Protein AF-A0A0F7ZMX2-F1 (afdb_monomer)

Secondary structure (DSSP, 8-state):
-HHHHHHHHHHHH--GGGGS-EEEEEEEEEEEGGG-SSSSEEEEEEETTEEEEEEEE-S-SSSSEEEEEEE-HHHHHHHHHTT--SS-HHHHEEEEEEETTSPBPPGGG-TT-EEEEEEEEEE--SSTTSPPEEEEEEEEEE--EE-------------------------------------------

Nearest PDB structures (foldseek):
  7l2z-assembly1_D  TM=6.416E-01  e=2.134E-02  Escherichia coli K-12
  9fmt-assembly1_D  TM=6.248E-01  e=2.556E-02  Escherichia coli
  6yg8-assembly1_A  TM=6.274E-01  e=4.392E-02  Escherichia coli
  6yg8-assembly1_E  TM=5.523E-01  e=1.782E-02  Escherichia coli
  9fmt-assembly1_E  TM=4.843E-01  e=1.892E-02  Escherichia coli

Organism: NCBI:txid1043627

Mean predicted aligned error: 12.6 Å

Radius of gyration: 30.33 Å; Cα contacts (8 Å, |Δi|>4): 298; chains: 1; bounding box: 105×51×46 Å

Structure (mmCIF, N/CA/C/O backbone):
data_AF-A0A0F7ZMX2-F1
#
_entry.id   AF-A0A0F7ZMX2-F1
#
loop_
_atom_site.group_PDB
_atom_site.id
_atom_site.type_symbol
_atom_site.label_atom_id
_atom_site.label_alt_id
_atom_site.label_comp_id
_atom_site.label_asym_id
_atom_site.label_entity_id
_atom_site.label_seq_id
_atom_site.pdbx_PDB_ins_code
_atom_site.Cartn_x
_atom_site.Cartn_y
_atom_site.Cartn_z
_atom_site.occupancy
_atom_site.B_iso_or_equiv
_atom_site.auth_seq_id
_atom_site.auth_comp_id
_atom_site.auth_asym_id
_atom_site.auth_atom_id
_atom_site.pdbx_PDB_model_num
ATOM 1 N N . MET A 1 1 ? 29.698 -13.415 -0.327 1.00 72.06 1 MET A N 1
ATOM 2 C CA . MET A 1 1 ? 28.318 -13.723 0.129 1.00 72.06 1 MET A CA 1
ATOM 3 C C . MET A 1 1 ? 27.257 -12.837 -0.523 1.00 72.06 1 MET A C 1
ATOM 5 O O . MET A 1 1 ? 26.287 -13.397 -1.014 1.00 72.06 1 MET A O 1
ATOM 9 N N . LYS A 1 2 ? 27.447 -11.508 -0.604 1.00 84.62 2 LYS A N 1
ATOM 10 C CA . LYS A 1 2 ? 26.488 -10.555 -1.202 1.00 84.62 2 LYS A CA 1
ATOM 11 C C . LYS A 1 2 ? 25.982 -10.945 -2.605 1.00 84.62 2 LYS A C 1
ATOM 13 O O . LYS A 1 2 ? 24.788 -11.145 -2.758 1.00 84.62 2 LYS A O 1
ATOM 18 N N . HIS A 1 3 ? 26.867 -11.138 -3.585 1.00 84.62 3 HIS A N 1
ATOM 19 C CA . HIS A 1 3 ? 26.470 -11.468 -4.968 1.00 84.62 3 HIS A CA 1
ATOM 20 C C . HIS A 1 3 ? 25.627 -12.749 -5.070 1.00 84.62 3 HIS A C 1
ATOM 22 O O . HIS A 1 3 ? 24.560 -12.748 -5.669 1.00 84.62 3 HIS A O 1
ATOM 28 N N . ARG A 1 4 ? 26.014 -13.813 -4.349 1.00 86.44 4 ARG A N 1
ATOM 29 C CA . ARG A 1 4 ? 25.226 -15.057 -4.280 1.00 86.44 4 ARG A CA 1
ATOM 30 C C . ARG A 1 4 ? 23.815 -14.825 -3.728 1.00 86.44 4 ARG A C 1
ATOM 32 O O . ARG A 1 4 ? 22.872 -15.428 -4.227 1.00 86.44 4 ARG A O 1
ATOM 39 N N . ALA A 1 5 ? 23.667 -13.979 -2.708 1.00 89.88 5 ALA A N 1
ATOM 40 C CA . ALA A 1 5 ? 22.355 -13.643 -2.160 1.00 89.88 5 ALA A CA 1
ATOM 41 C C . ALA A 1 5 ? 21.511 -12.845 -3.167 1.00 89.88 5 ALA A C 1
ATOM 43 O O . ALA A 1 5 ? 20.336 -13.154 -3.343 1.00 89.88 5 ALA A O 1
ATOM 44 N N . ILE A 1 6 ? 22.118 -11.890 -3.879 1.00 87.44 6 ILE A N 1
ATOM 45 C CA . ILE A 1 6 ? 21.443 -11.104 -4.924 1.00 87.44 6 ILE A CA 1
ATOM 46 C C . ILE A 1 6 ? 20.953 -12.017 -6.052 1.00 87.44 6 ILE A C 1
ATOM 48 O O . ILE A 1 6 ? 19.777 -11.973 -6.404 1.00 87.44 6 ILE A O 1
ATOM 52 N N . GLY A 1 7 ? 21.804 -12.927 -6.533 1.00 85.62 7 GLY A N 1
ATOM 53 C CA . GLY A 1 7 ? 21.418 -13.908 -7.545 1.00 85.62 7 GLY A CA 1
ATOM 54 C C . GLY A 1 7 ? 20.253 -14.805 -7.104 1.00 85.62 7 GLY A C 1
ATOM 55 O O . GLY A 1 7 ? 19.374 -15.108 -7.909 1.00 85.62 7 GLY A O 1
ATOM 56 N N . ILE A 1 8 ? 20.193 -15.195 -5.823 1.00 89.62 8 ILE A N 1
ATOM 57 C CA . ILE A 1 8 ? 19.063 -15.962 -5.269 1.00 89.62 8 ILE A CA 1
ATOM 58 C C . ILE A 1 8 ? 17.786 -15.115 -5.235 1.00 89.62 8 ILE A C 1
ATOM 60 O O . ILE A 1 8 ? 16.743 -15.592 -5.677 1.00 89.62 8 ILE A O 1
ATOM 64 N N . VAL A 1 9 ? 17.853 -13.869 -4.758 1.00 88.62 9 VAL A N 1
ATOM 65 C CA . VAL A 1 9 ? 16.691 -12.966 -4.714 1.00 88.62 9 VAL A CA 1
ATOM 66 C C . VAL A 1 9 ? 16.149 -12.720 -6.119 1.00 88.62 9 VAL A C 1
ATOM 68 O O . VAL A 1 9 ? 14.957 -12.906 -6.355 1.00 88.62 9 VAL A O 1
ATOM 71 N N . ASN A 1 10 ? 17.024 -12.397 -7.071 1.00 85.69 10 ASN A N 1
ATOM 72 C CA . ASN A 1 10 ? 16.647 -12.205 -8.467 1.00 85.69 10 ASN A CA 1
ATOM 73 C C . ASN A 1 10 ? 16.031 -13.483 -9.055 1.00 85.69 10 ASN A C 1
ATOM 75 O O . ASN A 1 10 ? 15.024 -13.417 -9.752 1.00 85.69 10 ASN A O 1
ATOM 79 N N . LYS A 1 11 ? 16.563 -14.668 -8.740 1.00 85.69 11 LYS A N 1
ATOM 80 C CA . LYS A 1 11 ? 15.991 -15.935 -9.214 1.00 85.69 11 LYS A CA 1
ATOM 81 C C . LYS A 1 11 ? 14.594 -16.219 -8.649 1.00 85.69 11 LYS A C 1
ATOM 83 O O . LYS A 1 11 ? 13.764 -16.752 -9.376 1.00 85.69 11 LYS A O 1
ATOM 88 N N . LEU A 1 12 ? 14.357 -15.925 -7.371 1.00 89.62 12 LEU A N 1
ATOM 89 C CA . LEU A 1 12 ? 13.123 -16.308 -6.674 1.00 89.62 12 LEU A CA 1
ATOM 90 C C . LEU A 1 12 ? 12.004 -15.270 -6.792 1.00 89.62 12 LEU A C 1
ATOM 92 O O . LEU A 1 12 ? 10.838 -15.646 -6.829 1.00 89.62 12 LEU A O 1
ATOM 96 N N . TYR A 1 13 ? 12.353 -13.985 -6.850 1.00 85.62 13 TYR A N 1
ATOM 97 C CA . TYR A 1 13 ? 11.396 -12.882 -6.727 1.00 85.62 13 TYR A CA 1
ATOM 98 C C . TYR A 1 13 ? 11.393 -11.937 -7.937 1.00 85.62 13 TYR A C 1
ATOM 100 O O . TYR A 1 13 ? 10.665 -10.942 -7.939 1.00 85.62 13 TYR A O 1
ATOM 108 N N . SER A 1 14 ? 12.179 -12.215 -8.989 1.00 84.75 14 SER A N 1
ATOM 109 C CA . SER A 1 14 ? 12.029 -11.474 -10.245 1.00 84.75 14 SER A CA 1
ATOM 110 C C . SER A 1 14 ? 10.813 -11.946 -11.038 1.00 84.75 14 SER A C 1
ATOM 112 O O . SER A 1 14 ? 10.523 -13.137 -11.134 1.00 84.75 14 SER A O 1
ATOM 114 N N . SER A 1 15 ? 10.115 -10.994 -11.648 1.00 84.06 15 SER A N 1
ATOM 115 C CA . SER A 1 15 ? 9.034 -11.242 -12.598 1.00 84.06 15 SER A CA 1
ATOM 116 C C . SER A 1 15 ? 9.432 -10.708 -13.980 1.00 84.06 15 SER A C 1
ATOM 118 O O . SER A 1 15 ? 10.403 -9.948 -14.096 1.00 84.06 15 SER A O 1
ATOM 120 N N . PRO A 1 16 ? 8.703 -11.052 -15.059 1.00 87.12 16 PRO A N 1
ATOM 121 C CA . PRO A 1 16 ? 8.921 -10.442 -16.371 1.00 87.12 16 PRO A CA 1
ATOM 122 C C . PRO A 1 16 ? 8.901 -8.906 -16.340 1.00 87.12 16 PRO A C 1
ATOM 124 O O . PRO A 1 16 ? 9.638 -8.271 -17.095 1.00 87.12 16 PRO A O 1
ATOM 127 N N . SER A 1 17 ? 8.121 -8.313 -15.433 1.00 83.62 17 SER A N 1
ATOM 128 C CA . SER A 1 17 ? 8.024 -6.864 -15.251 1.00 83.62 17 SER A CA 1
ATOM 129 C C . SER A 1 17 ? 9.333 -6.233 -14.761 1.00 83.62 17 SER A C 1
ATOM 131 O O . SER A 1 17 ? 9.624 -5.102 -15.129 1.00 83.62 17 SER A O 1
ATOM 133 N N . HIS A 1 18 ? 10.174 -6.970 -14.024 1.00 84.88 18 HIS A N 1
ATOM 134 C CA . HIS A 1 18 ? 11.479 -6.487 -13.535 1.00 84.88 18 HIS A CA 1
ATOM 135 C C . HIS A 1 18 ? 12.579 -6.493 -14.612 1.00 84.88 18 HIS A C 1
ATOM 137 O O . HIS A 1 18 ? 13.707 -6.082 -14.351 1.00 84.88 18 HIS A O 1
ATOM 143 N N . LYS A 1 19 ? 12.276 -6.960 -15.832 1.00 87.44 19 LYS A N 1
ATOM 144 C CA . LYS A 1 19 ? 13.228 -7.013 -16.959 1.00 87.44 19 LYS A CA 1
ATOM 145 C C . LYS A 1 19 ? 13.157 -5.793 -17.875 1.00 87.44 19 LYS A C 1
ATOM 147 O O . LYS A 1 19 ? 13.901 -5.719 -18.849 1.00 87.44 19 LYS A O 1
ATOM 152 N N . LYS A 1 20 ? 12.249 -4.853 -17.605 1.00 92.25 20 LYS A N 1
ATOM 153 C CA . LYS A 1 20 ? 12.061 -3.636 -18.401 1.00 92.25 20 LYS A CA 1
ATOM 154 C C . LYS A 1 20 ? 12.038 -2.419 -17.492 1.00 92.25 20 LYS A C 1
ATOM 156 O O . LYS A 1 20 ? 11.566 -2.495 -16.363 1.00 92.25 20 LYS A O 1
ATOM 161 N N . LYS A 1 21 ? 12.537 -1.294 -18.003 1.00 94.94 21 LYS A N 1
ATOM 162 C CA . LYS A 1 21 ? 12.378 -0.005 -17.330 1.00 94.94 21 LYS A CA 1
ATOM 163 C C . LYS A 1 21 ? 10.887 0.303 -17.210 1.00 94.94 21 LYS A C 1
ATOM 165 O O . LYS A 1 21 ? 10.180 0.227 -18.214 1.00 94.94 21 LYS A O 1
ATOM 170 N N . ARG A 1 22 ? 10.422 0.635 -16.007 1.00 94.00 22 ARG A N 1
ATOM 171 C CA . ARG A 1 22 ? 9.000 0.877 -15.736 1.00 94.00 22 ARG A CA 1
ATOM 172 C C . ARG A 1 22 ? 8.784 1.921 -14.651 1.00 94.00 22 ARG A C 1
ATOM 174 O O . ARG A 1 22 ? 9.655 2.139 -13.810 1.00 94.00 22 ARG A O 1
ATOM 181 N N . THR A 1 23 ? 7.595 2.512 -14.657 1.00 94.19 23 THR A N 1
ATOM 182 C CA . THR A 1 23 ? 7.090 3.280 -13.519 1.00 94.19 23 THR A CA 1
ATOM 183 C C . THR A 1 23 ? 6.426 2.322 -12.533 1.00 94.19 23 THR A C 1
ATOM 185 O O . THR A 1 23 ? 5.578 1.515 -12.917 1.00 94.19 23 THR A O 1
ATOM 188 N N . VAL A 1 24 ? 6.827 2.387 -11.270 1.00 94.56 24 VAL A N 1
ATOM 189 C CA . VAL A 1 24 ? 6.233 1.627 -10.167 1.00 94.56 24 VAL A CA 1
ATOM 190 C C . VAL A 1 24 ? 5.424 2.588 -9.315 1.00 94.56 24 VAL A C 1
ATOM 192 O O . VAL A 1 24 ? 5.918 3.663 -8.984 1.00 94.56 24 VAL A O 1
ATOM 195 N N . TYR A 1 25 ? 4.213 2.177 -8.958 1.00 94.50 25 TYR A N 1
ATOM 196 C CA . TYR A 1 25 ? 3.315 2.916 -8.081 1.00 94.50 25 TYR A CA 1
ATOM 197 C C . TYR A 1 25 ? 3.151 2.155 -6.768 1.00 94.50 25 TYR A C 1
ATOM 199 O O . TYR A 1 25 ? 2.976 0.933 -6.772 1.00 94.50 25 TYR A O 1
ATOM 207 N N . LYS A 1 26 ? 3.201 2.868 -5.646 1.00 95.88 26 LYS A N 1
ATOM 208 C CA . LYS A 1 26 ? 3.054 2.304 -4.301 1.00 95.88 26 LYS A CA 1
ATOM 209 C C . LYS A 1 26 ? 2.115 3.165 -3.471 1.00 95.88 26 LYS A C 1
ATOM 211 O O . LYS A 1 26 ? 2.165 4.383 -3.584 1.00 95.88 26 LYS A O 1
ATOM 216 N N . ALA A 1 27 ? 1.319 2.535 -2.615 1.00 96.56 27 ALA A N 1
ATOM 217 C CA . ALA A 1 27 ? 0.592 3.206 -1.545 1.00 96.56 27 ALA A CA 1
ATOM 218 C C . ALA A 1 27 ? 1.257 2.873 -0.211 1.00 96.56 27 ALA A C 1
ATOM 220 O O . ALA A 1 27 ? 1.406 1.697 0.114 1.00 96.56 27 ALA A O 1
ATOM 221 N N . SER A 1 28 ? 1.639 3.888 0.553 1.00 97.62 28 SER A N 1
ATOM 222 C CA . SER A 1 28 ? 2.091 3.751 1.936 1.00 97.62 28 SER A CA 1
ATOM 223 C C . SER A 1 28 ? 0.972 4.208 2.855 1.00 97.62 28 SER A C 1
ATOM 225 O O . SER A 1 28 ? 0.541 5.348 2.762 1.00 97.62 28 SER A O 1
ATOM 227 N N . VAL A 1 29 ? 0.479 3.319 3.711 1.00 98.06 29 VAL A N 1
ATOM 228 C CA . VAL A 1 29 ? -0.580 3.605 4.683 1.00 98.06 29 VAL A CA 1
ATOM 229 C C . VAL A 1 29 ? 0.054 3.745 6.058 1.00 98.06 29 VAL A C 1
ATOM 231 O O . VAL A 1 29 ? 0.823 2.878 6.480 1.00 98.06 29 VAL A O 1
ATOM 234 N N . HIS A 1 30 ? -0.282 4.826 6.752 1.00 98.06 30 HIS A N 1
ATOM 235 C CA . HIS A 1 30 ? 0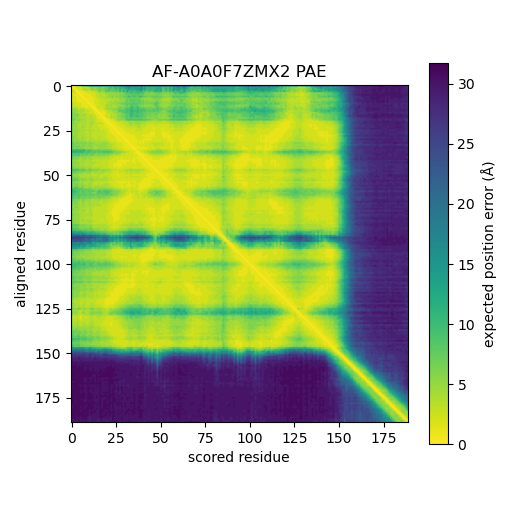.255 5.188 8.058 1.00 98.06 30 HIS A CA 1
ATOM 236 C C . HIS A 1 30 ? -0.889 5.286 9.059 1.00 98.06 30 HIS A C 1
ATOM 238 O O . HIS A 1 30 ? -1.896 5.913 8.757 1.00 98.06 30 HIS A O 1
ATOM 244 N N . PHE A 1 31 ? -0.762 4.678 10.236 1.00 98.12 31 PHE A N 1
ATOM 245 C CA . PHE A 1 31 ? -1.774 4.770 11.296 1.00 98.12 31 PHE A CA 1
ATOM 246 C C . PHE A 1 31 ? -1.180 4.393 12.653 1.00 98.12 31 PHE A C 1
ATOM 248 O O . PHE A 1 31 ? -0.143 3.732 12.740 1.00 98.12 31 PHE A O 1
ATOM 255 N N . ARG A 1 32 ? -1.847 4.802 13.728 1.00 98.00 32 ARG A N 1
ATOM 256 C CA . ARG A 1 32 ? -1.541 4.387 15.097 1.00 98.00 32 ARG A CA 1
ATOM 257 C C . ARG A 1 32 ? -2.235 3.073 15.420 1.00 98.00 32 ARG A C 1
ATOM 259 O O . ARG A 1 32 ? -3.454 2.971 15.312 1.00 98.00 32 ARG A O 1
ATOM 266 N N . VAL A 1 33 ? -1.469 2.065 15.826 1.00 96.88 33 VAL A N 1
ATOM 267 C CA . VAL A 1 33 ? -2.015 0.721 16.101 1.00 96.88 33 VAL A CA 1
ATOM 268 C C . VAL A 1 33 ? -2.958 0.704 17.301 1.00 96.88 33 VAL A C 1
ATOM 270 O O . VAL A 1 33 ? -3.879 -0.106 17.340 1.00 96.88 33 VAL A O 1
ATOM 273 N N . GLU A 1 34 ? -2.758 1.617 18.251 1.00 96.56 34 GLU A N 1
ATOM 274 C CA . GLU A 1 34 ? -3.602 1.789 19.433 1.00 96.56 34 GLU A CA 1
ATOM 275 C C . GLU A 1 34 ? -5.023 2.292 19.119 1.00 96.56 34 GLU A C 1
ATOM 277 O O . GLU A 1 34 ? -5.909 2.149 19.956 1.00 96.56 34 GLU A O 1
ATOM 282 N N . GLU A 1 35 ? -5.269 2.845 17.924 1.00 97.06 35 GLU A N 1
ATOM 283 C C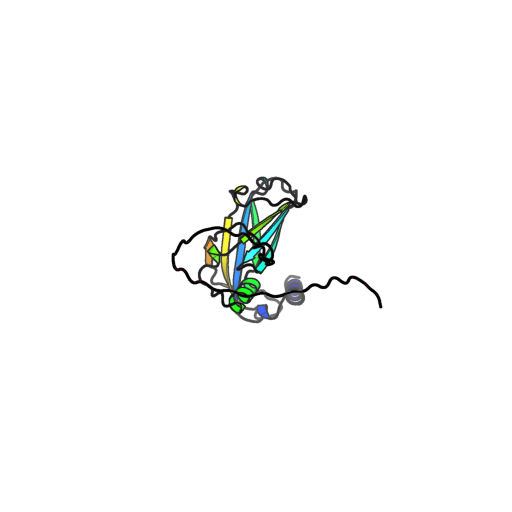A . GLU A 1 35 ? -6.612 3.268 17.497 1.00 97.06 35 GLU A CA 1
ATOM 284 C C . GLU A 1 35 ? -7.473 2.088 17.014 1.00 97.06 35 GLU A C 1
ATOM 286 O O . GLU A 1 35 ? -8.691 2.218 16.914 1.00 97.06 35 GLU A O 1
ATOM 29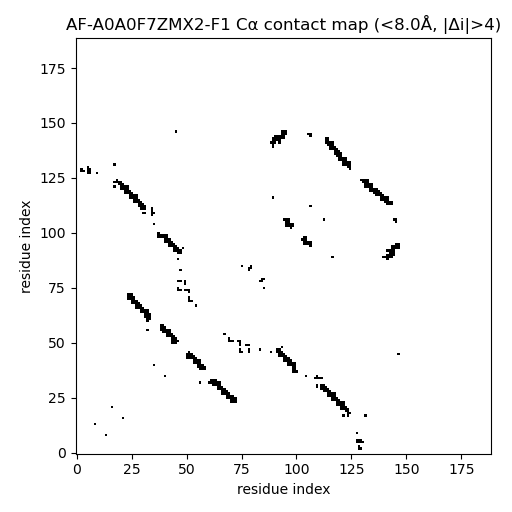1 N N . ILE A 1 36 ? -6.870 0.927 16.731 1.00 96.50 36 ILE A N 1
ATOM 292 C CA . ILE A 1 36 ? -7.585 -0.276 16.293 1.00 96.50 36 ILE A CA 1
ATOM 293 C C . ILE A 1 36 ? -8.129 -1.004 17.540 1.00 96.50 36 ILE A C 1
ATOM 295 O O . ILE A 1 36 ? -7.337 -1.564 18.302 1.00 96.50 36 ILE A O 1
ATOM 299 N N . PRO A 1 37 ? -9.460 -1.031 17.762 1.00 91.50 37 PRO A N 1
ATOM 300 C CA . PRO A 1 37 ? -10.037 -1.382 19.063 1.00 91.50 37 PRO A CA 1
ATOM 301 C C . PRO A 1 37 ? -9.935 -2.871 19.428 1.00 91.50 37 PRO A C 1
ATOM 303 O O . PRO A 1 37 ? -9.796 -3.190 20.603 1.00 91.50 37 PRO A O 1
ATOM 306 N N . ASP A 1 38 ? -9.978 -3.775 18.442 1.00 91.06 38 ASP A N 1
ATOM 307 C CA . ASP A 1 38 ? -10.014 -5.229 18.662 1.00 91.06 38 ASP A CA 1
ATOM 308 C C . ASP A 1 38 ? -8.972 -5.928 17.761 1.00 91.06 38 ASP A C 1
ATOM 310 O O . ASP A 1 38 ? -9.309 -6.497 16.720 1.00 91.06 38 ASP A O 1
ATOM 314 N N . ARG A 1 39 ? -7.686 -5.829 18.121 1.00 93.81 39 ARG A N 1
ATOM 315 C CA . ARG A 1 39 ? -6.594 -6.521 17.411 1.00 93.81 39 ARG A CA 1
ATOM 316 C C . ARG A 1 39 ? -6.578 -8.034 17.735 1.00 93.81 39 ARG A C 1
ATOM 318 O O . ARG A 1 39 ? -7.080 -8.409 18.797 1.00 93.81 39 ARG A O 1
ATOM 325 N N . PRO A 1 40 ? -6.099 -8.894 16.811 1.00 96.38 40 PRO A N 1
ATOM 326 C CA . PRO A 1 40 ? -5.522 -8.554 15.512 1.00 96.38 40 PRO A CA 1
ATOM 327 C C . PRO A 1 40 ? -6.597 -8.158 14.493 1.00 96.38 40 PRO A C 1
ATOM 329 O O . PRO A 1 40 ? -7.774 -8.489 14.634 1.00 96.38 40 PRO A O 1
ATOM 332 N N . ALA A 1 41 ? -6.199 -7.420 13.461 1.00 97.19 41 ALA A N 1
ATOM 333 C CA . ALA A 1 41 ? -7.094 -6.944 12.412 1.00 97.19 41 ALA A CA 1
ATOM 334 C C . ALA A 1 41 ? -6.433 -7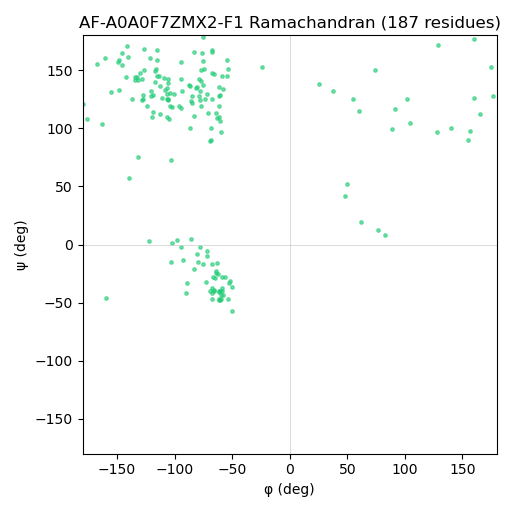.026 11.034 1.00 97.19 41 ALA A C 1
ATOM 336 O O . ALA A 1 41 ? -5.211 -7.098 10.915 1.00 97.19 41 ALA A O 1
ATOM 337 N N . VAL A 1 42 ? -7.251 -6.994 9.989 1.00 97.88 42 VAL A N 1
ATOM 338 C CA . VAL A 1 42 ? -6.821 -6.921 8.595 1.00 97.88 42 VAL A CA 1
ATOM 339 C C . VAL A 1 42 ? -7.362 -5.633 7.995 1.00 97.88 42 VAL A C 1
ATOM 341 O O . VAL A 1 42 ? -8.550 -5.328 8.117 1.00 97.88 42 VAL A O 1
ATOM 344 N N . ILE A 1 43 ? -6.475 -4.869 7.369 1.00 98.00 43 ILE A N 1
ATOM 345 C CA . ILE A 1 43 ? -6.818 -3.673 6.610 1.00 98.00 43 ILE A CA 1
ATOM 346 C C . ILE A 1 43 ? -6.661 -4.019 5.130 1.00 98.00 43 ILE A C 1
ATOM 348 O O . ILE A 1 43 ? -5.542 -4.196 4.659 1.00 98.00 43 ILE A O 1
ATOM 352 N N . ASP A 1 44 ? -7.764 -4.115 4.395 1.00 98.06 44 ASP A N 1
ATOM 353 C CA . ASP A 1 44 ? -7.737 -4.351 2.951 1.00 98.06 44 ASP A CA 1
ATOM 354 C C . ASP A 1 44 ? -7.787 -3.027 2.199 1.00 98.06 44 ASP A C 1
ATOM 356 O O . ASP A 1 44 ? -8.648 -2.181 2.462 1.00 98.06 44 ASP A O 1
ATOM 360 N N . LEU A 1 45 ? -6.900 -2.876 1.220 1.00 97.12 45 LEU A N 1
ATOM 361 C CA . LEU A 1 45 ? -6.820 -1.698 0.372 1.00 97.12 45 LEU A CA 1
ATOM 362 C C . LEU A 1 45 ? -7.377 -2.001 -1.022 1.00 97.12 45 LEU A C 1
ATOM 364 O O . LEU A 1 45 ? -7.125 -3.059 -1.601 1.00 97.12 45 LEU A O 1
ATOM 368 N N . PHE A 1 46 ? -8.124 -1.054 -1.581 1.00 95.19 46 PHE A N 1
ATOM 369 C CA . PHE A 1 46 ? -8.769 -1.173 -2.882 1.00 95.19 46 PHE A CA 1
ATOM 370 C C . PHE A 1 46 ? -8.526 0.070 -3.735 1.00 95.19 46 PHE A C 1
ATOM 372 O O . PHE A 1 46 ? -8.570 1.191 -3.232 1.00 95.19 46 PHE A O 1
ATOM 379 N N . LEU A 1 47 ? -8.374 -0.132 -5.042 1.00 92.69 47 LEU A N 1
ATOM 380 C CA . LEU A 1 47 ? -8.304 0.919 -6.056 1.00 92.69 47 LEU A CA 1
ATOM 381 C C . LEU A 1 47 ? -9.312 0.602 -7.169 1.00 92.69 47 LEU A C 1
ATOM 383 O O . LEU A 1 47 ? -9.298 -0.495 -7.715 1.00 92.69 47 LEU A O 1
ATOM 387 N N . CYS A 1 48 ? -10.231 1.521 -7.478 1.00 87.44 48 CYS A N 1
ATOM 388 C CA . CYS A 1 48 ? -11.337 1.296 -8.432 1.00 87.44 48 CYS A CA 1
ATOM 389 C C . CYS A 1 48 ? -12.110 -0.032 -8.213 1.00 87.44 48 CYS A C 1
ATOM 391 O O . CYS A 1 48 ? -12.439 -0.751 -9.162 1.00 87.44 48 CYS A O 1
ATOM 393 N N . ASP A 1 49 ? -12.380 -0.384 -6.952 1.00 88.75 49 ASP A N 1
ATOM 394 C CA . ASP A 1 49 ? -13.004 -1.658 -6.551 1.00 88.75 49 ASP A CA 1
ATOM 395 C C . ASP A 1 49 ? -12.187 -2.922 -6.913 1.00 88.75 49 ASP A C 1
ATOM 397 O O . ASP A 1 49 ? -12.729 -4.029 -6.961 1.00 88.75 49 ASP A O 1
ATOM 401 N N . VAL A 1 50 ? -10.885 -2.779 -7.171 1.00 91.94 50 VAL A N 1
ATOM 402 C CA . VAL A 1 50 ? -9.910 -3.872 -7.302 1.00 91.94 50 VAL A CA 1
ATOM 403 C C . VAL A 1 50 ? -9.138 -3.986 -5.993 1.00 91.94 50 VAL A C 1
ATOM 405 O O . VAL A 1 50 ? -8.640 -2.982 -5.491 1.00 91.94 50 VAL A O 1
ATOM 408 N N . HIS A 1 51 ? -9.052 -5.193 -5.428 1.00 95.12 51 HIS A N 1
ATOM 409 C CA . HIS A 1 51 ? -8.242 -5.451 -4.234 1.00 95.12 51 HIS A CA 1
ATOM 410 C C . HIS A 1 51 ? -6.759 -5.303 -4.577 1.00 95.12 51 HIS A C 1
ATOM 412 O O . HIS A 1 51 ? -6.279 -5.908 -5.533 1.00 95.12 51 HIS A O 1
ATOM 418 N N . VAL A 1 52 ? -6.070 -4.451 -3.822 1.00 96.00 52 VAL A N 1
ATOM 419 C CA . VAL A 1 52 ? -4.639 -4.158 -3.968 1.00 96.00 52 VAL A CA 1
ATOM 420 C C . VAL A 1 52 ? -3.822 -5.115 -3.105 1.00 96.00 52 VAL A C 1
ATOM 422 O O . VAL A 1 52 ? -2.773 -5.598 -3.524 1.00 96.00 52 VAL A O 1
ATOM 425 N N . GLY A 1 53 ? -4.298 -5.367 -1.889 1.00 97.31 53 GLY A N 1
ATOM 426 C CA . GLY A 1 53 ? -3.624 -6.189 -0.900 1.00 97.31 53 GLY A CA 1
ATOM 427 C C . GLY A 1 53 ? -4.132 -5.900 0.505 1.00 97.31 53 GLY A C 1
ATOM 428 O O . GLY A 1 53 ? -4.961 -5.008 0.714 1.00 97.31 53 GLY A O 1
ATOM 429 N N . ASP A 1 54 ? -3.607 -6.659 1.453 1.00 97.31 54 ASP A N 1
ATOM 430 C CA . ASP A 1 54 ? -3.948 -6.584 2.864 1.00 97.31 54 ASP A CA 1
ATOM 431 C C . ASP A 1 54 ? -2.755 -6.145 3.727 1.00 97.31 54 ASP A C 1
ATOM 433 O O . ASP A 1 54 ? -1.587 -6.367 3.400 1.00 97.31 54 ASP A O 1
ATOM 437 N N . ILE A 1 55 ? -3.065 -5.488 4.842 1.00 97.81 55 ILE A N 1
ATOM 438 C CA . ILE A 1 55 ? -2.119 -5.125 5.895 1.00 97.81 55 ILE A CA 1
ATOM 439 C C . ILE A 1 55 ? -2.579 -5.828 7.168 1.00 97.81 55 ILE A C 1
ATOM 441 O O . ILE A 1 55 ? -3.642 -5.524 7.718 1.00 97.81 55 ILE A O 1
ATOM 445 N N . ALA A 1 56 ? -1.762 -6.762 7.645 1.00 96.69 56 ALA A N 1
ATOM 446 C CA . ALA A 1 56 ? -1.991 -7.440 8.909 1.00 96.69 56 ALA A CA 1
ATOM 447 C C . ALA A 1 56 ? -1.590 -6.539 10.085 1.00 96.69 56 ALA A C 1
ATOM 449 O O . ALA A 1 56 ? -0.444 -6.100 10.194 1.00 96.69 56 ALA A O 1
ATOM 450 N N . VAL A 1 57 ? -2.530 -6.309 10.997 1.00 96.94 57 VAL A N 1
ATOM 451 C CA . VAL A 1 57 ? -2.310 -5.607 12.261 1.00 96.94 57 VAL A CA 1
ATOM 452 C C . VAL A 1 57 ? -2.282 -6.643 13.373 1.00 96.94 57 VAL A C 1
ATOM 454 O O . VAL A 1 57 ? -3.311 -7.222 13.717 1.00 96.94 57 VAL A O 1
ATOM 457 N N . LEU A 1 58 ? -1.094 -6.892 13.914 1.00 95.50 58 LEU A N 1
ATOM 458 C CA . LEU A 1 58 ? -0.879 -7.848 14.999 1.00 95.50 58 LEU A CA 1
ATOM 459 C C . LEU A 1 58 ? -1.190 -7.221 16.368 1.00 95.50 58 LEU A C 1
ATOM 461 O O . LEU A 1 58 ? -1.282 -5.997 16.500 1.00 95.50 58 LEU A O 1
ATOM 465 N N . ASP A 1 59 ? -1.321 -8.071 17.388 1.00 93.88 59 ASP A N 1
ATOM 466 C CA . ASP A 1 59 ? -1.557 -7.645 18.776 1.00 93.88 59 ASP A CA 1
ATOM 467 C C . ASP A 1 59 ? -0.408 -6.791 19.320 1.00 93.88 59 ASP A C 1
ATOM 469 O O . ASP A 1 59 ? -0.633 -5.748 19.936 1.00 93.88 59 ASP A O 1
ATOM 473 N N . ASP A 1 60 ? 0.824 -7.189 19.003 1.00 93.31 60 ASP A N 1
ATOM 474 C CA . ASP A 1 60 ? 2.040 -6.463 19.345 1.00 93.31 60 ASP A CA 1
ATOM 475 C C . ASP A 1 60 ? 2.642 -5.752 18.117 1.00 93.31 60 ASP A C 1
ATOM 477 O O . ASP A 1 60 ? 2.667 -6.322 17.021 1.00 93.31 60 ASP A O 1
ATOM 481 N N . PRO A 1 61 ? 3.195 -4.533 18.276 1.00 92.88 61 PRO A N 1
ATOM 482 C CA . PRO A 1 61 ? 3.282 -3.756 19.516 1.00 92.88 61 PRO A CA 1
ATOM 483 C C . PRO A 1 61 ? 1.948 -3.094 19.892 1.00 92.88 61 PRO A C 1
ATOM 485 O O . PRO A 1 61 ? 1.188 -2.685 19.021 1.00 92.88 61 PRO A O 1
ATOM 488 N N . TYR A 1 62 ? 1.687 -2.892 21.188 1.00 92.94 62 TYR A N 1
ATOM 489 C CA . TYR A 1 62 ? 0.439 -2.261 21.648 1.00 92.94 62 TYR A CA 1
ATOM 490 C C . TYR A 1 62 ? 0.254 -0.800 21.214 1.00 92.94 62 TYR A C 1
ATOM 492 O O . TYR A 1 62 ? -0.883 -0.341 21.147 1.00 92.94 62 TYR A O 1
ATOM 500 N N . GLN A 1 63 ? 1.334 -0.077 20.924 1.00 95.94 63 GLN A N 1
ATOM 501 C CA . GLN A 1 63 ? 1.297 1.343 20.577 1.00 95.94 63 GLN A CA 1
ATOM 502 C C 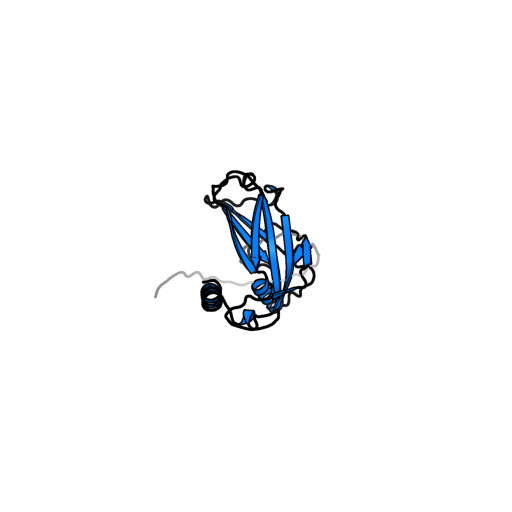. GLN A 1 63 ? 2.375 1.694 19.551 1.00 95.94 63 GLN A C 1
ATOM 504 O O . GLN A 1 63 ? 3.435 1.062 19.514 1.00 95.94 63 GLN A O 1
ATOM 509 N N . GLY A 1 64 ? 2.133 2.750 18.779 1.00 96.88 64 GLY A N 1
ATOM 510 C CA . GLY A 1 64 ? 3.104 3.333 17.863 1.00 96.88 64 GLY A CA 1
ATOM 511 C C . GLY A 1 64 ? 2.573 3.524 16.448 1.00 96.88 64 GLY A C 1
ATOM 512 O O . GLY A 1 64 ? 1.491 3.069 16.081 1.00 96.88 64 GLY A O 1
ATOM 513 N N . LEU A 1 65 ? 3.377 4.218 15.641 1.00 97.75 65 LEU A N 1
ATOM 514 C CA . LEU A 1 65 ? 3.094 4.417 14.226 1.00 97.75 65 LEU A CA 1
ATOM 515 C C . LEU A 1 65 ? 3.422 3.136 13.454 1.00 97.75 65 LEU A C 1
ATOM 517 O O . LEU A 1 65 ? 4.578 2.713 13.409 1.00 97.75 65 LEU A O 1
ATOM 521 N N . HIS A 1 66 ? 2.415 2.556 12.816 1.00 97.12 66 HIS A N 1
ATOM 522 C CA . HIS A 1 66 ? 2.591 1.506 11.827 1.00 97.12 66 HIS A CA 1
ATOM 523 C C . HIS A 1 66 ? 2.624 2.116 10.431 1.00 97.12 66 HIS A C 1
ATOM 525 O O . HIS A 1 66 ? 1.925 3.086 10.136 1.00 97.12 66 HIS A O 1
ATOM 531 N N . THR A 1 67 ? 3.466 1.563 9.567 1.00 97.44 67 THR A N 1
ATOM 532 C CA . THR A 1 67 ? 3.539 1.943 8.158 1.00 97.44 67 THR A CA 1
ATOM 533 C C . THR A 1 67 ? 3.663 0.686 7.326 1.00 97.44 67 THR A C 1
ATOM 535 O O . THR A 1 67 ? 4.580 -0.106 7.540 1.00 97.44 67 THR A O 1
ATOM 538 N N . ALA A 1 68 ? 2.755 0.524 6.373 1.00 97.44 68 ALA A N 1
ATOM 539 C CA . ALA A 1 68 ? 2.773 -0.583 5.432 1.00 97.44 68 ALA A CA 1
ATOM 540 C C . ALA A 1 68 ? 2.681 -0.051 4.003 1.00 97.44 68 ALA A C 1
ATOM 542 O O . ALA A 1 68 ? 1.974 0.919 3.742 1.00 97.44 68 ALA A O 1
ATOM 543 N N . THR A 1 69 ? 3.400 -0.691 3.082 1.00 97.62 69 THR A N 1
ATOM 544 C CA . THR A 1 69 ? 3.464 -0.270 1.681 1.00 97.62 69 THR A CA 1
ATOM 545 C C . THR A 1 69 ? 2.968 -1.384 0.773 1.00 97.62 69 THR 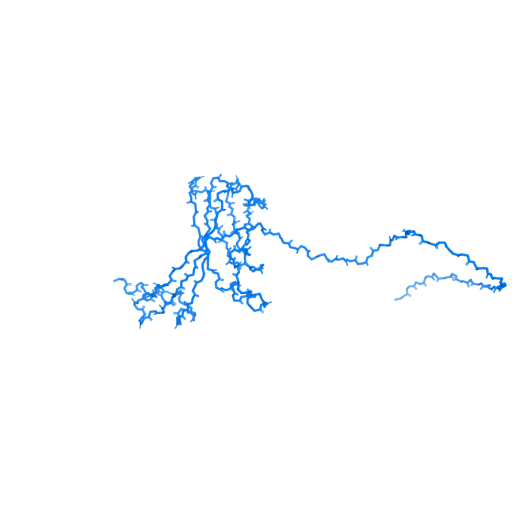A C 1
ATOM 547 O O . THR A 1 69 ? 3.481 -2.501 0.828 1.00 97.62 69 THR A O 1
ATOM 550 N N . LEU A 1 70 ? 2.015 -1.063 -0.101 1.00 97.31 70 LEU A N 1
ATOM 551 C CA . LEU A 1 70 ? 1.422 -1.984 -1.066 1.00 97.31 70 LEU A CA 1
ATOM 552 C C . LEU A 1 70 ? 1.703 -1.531 -2.512 1.00 97.31 70 LEU A C 1
ATOM 554 O O . LEU A 1 70 ? 1.658 -0.329 -2.796 1.00 97.31 70 LEU A O 1
ATOM 558 N N . PRO A 1 71 ? 2.008 -2.456 -3.442 1.00 95.25 71 PRO A N 1
ATOM 559 C CA . PRO A 1 71 ? 2.197 -2.131 -4.855 1.00 95.25 71 PRO A CA 1
ATOM 560 C C . PRO A 1 71 ? 0.850 -1.872 -5.548 1.00 95.25 71 PRO A C 1
ATOM 562 O O . PRO A 1 71 ? -0.095 -2.629 -5.367 1.00 95.25 71 PRO A O 1
ATOM 565 N N . LEU A 1 72 ? 0.767 -0.835 -6.386 1.00 94.81 72 LEU A N 1
ATOM 566 C CA . LEU A 1 72 ? -0.478 -0.445 -7.068 1.00 94.81 72 LEU A CA 1
ATOM 567 C C . LEU A 1 72 ? -0.545 -0.861 -8.541 1.00 94.81 72 LEU A C 1
ATOM 569 O O . LEU A 1 72 ? -1.621 -0.808 -9.127 1.00 94.81 72 LEU A O 1
ATOM 573 N N . ASN A 1 73 ? 0.577 -1.248 -9.158 1.00 93.44 73 ASN A N 1
ATOM 574 C CA . ASN A 1 73 ? 0.668 -1.463 -10.608 1.00 93.44 73 ASN A CA 1
ATOM 575 C C . ASN A 1 73 ? -0.398 -2.424 -11.161 1.00 93.44 73 ASN A C 1
ATOM 577 O O . ASN A 1 73 ? -1.065 -2.077 -12.130 1.00 93.44 73 ASN A O 1
ATOM 581 N N . ASP A 1 74 ? -0.605 -3.577 -10.524 1.00 92.81 74 ASP A N 1
ATOM 582 C CA . ASP A 1 74 ? -1.565 -4.577 -11.011 1.00 92.81 74 ASP A CA 1
ATOM 583 C C . ASP A 1 74 ? -3.014 -4.068 -10.906 1.00 92.81 74 ASP A C 1
ATOM 585 O O . ASP A 1 74 ? -3.830 -4.283 -11.805 1.00 92.81 74 ASP A O 1
ATOM 589 N N . ALA A 1 75 ? -3.333 -3.332 -9.836 1.00 92.88 75 ALA A N 1
ATOM 590 C CA . ALA A 1 75 ? -4.643 -2.713 -9.663 1.00 92.88 75 ALA A CA 1
ATOM 591 C C . ALA A 1 75 ? -4.871 -1.568 -10.664 1.00 92.88 75 ALA A C 1
ATOM 593 O O . ALA A 1 75 ? -5.952 -1.467 -11.239 1.00 92.88 75 ALA A O 1
ATOM 594 N N . ILE A 1 76 ? -3.845 -0.753 -10.928 1.00 91.94 76 ILE A N 1
ATOM 595 C CA . ILE A 1 76 ? -3.860 0.296 -11.957 1.00 91.94 76 ILE A CA 1
ATOM 596 C C . ILE A 1 76 ? -4.113 -0.313 -13.338 1.00 91.94 76 ILE A C 1
ATOM 598 O O . ILE A 1 76 ? -4.981 0.164 -14.069 1.00 91.94 76 ILE A O 1
ATOM 602 N N . ASP A 1 77 ? -3.411 -1.389 -13.689 1.00 91.12 77 ASP A N 1
ATOM 603 C CA . ASP A 1 77 ? -3.603 -2.077 -14.965 1.00 91.12 77 ASP A CA 1
ATOM 604 C C . ASP A 1 77 ? -5.032 -2.630 -15.088 1.00 91.12 77 ASP A C 1
ATOM 606 O O . ASP A 1 77 ? -5.668 -2.484 -16.136 1.00 91.12 77 ASP A O 1
ATOM 610 N N . ALA A 1 78 ? -5.586 -3.181 -14.005 1.00 91.31 78 ALA A N 1
ATOM 611 C CA . ALA A 1 78 ? -6.974 -3.632 -13.961 1.00 91.31 78 ALA A CA 1
ATOM 612 C C . ALA A 1 78 ? -7.991 -2.475 -14.082 1.00 91.31 78 ALA A C 1
ATOM 614 O O . ALA A 1 78 ? -9.006 -2.632 -14.766 1.00 91.31 78 ALA A O 1
ATOM 615 N N . CYS A 1 79 ? -7.737 -1.313 -13.467 1.00 88.50 79 CYS A N 1
ATOM 616 C CA . CYS A 1 79 ? -8.553 -0.105 -13.652 1.00 88.50 79 CYS A CA 1
ATOM 617 C C . CYS A 1 79 ? -8.524 0.361 -15.117 1.00 88.50 79 CYS A C 1
ATOM 619 O O . CYS A 1 79 ? -9.579 0.576 -15.720 1.00 88.50 79 CYS A O 1
ATOM 621 N N . ASN A 1 80 ? -7.330 0.435 -15.713 1.00 89.00 80 ASN A N 1
ATOM 622 C CA . ASN A 1 80 ? -7.125 0.862 -17.097 1.00 89.00 80 ASN A CA 1
ATOM 623 C C . ASN A 1 80 ? -7.877 -0.039 -18.087 1.00 89.00 80 ASN A C 1
ATOM 625 O O . ASN A 1 80 ? -8.539 0.453 -18.999 1.00 89.00 80 ASN A O 1
ATOM 629 N N . GLN A 1 81 ? -7.836 -1.361 -17.885 1.00 89.62 81 GLN A N 1
ATOM 630 C CA . GLN A 1 81 ? -8.571 -2.330 -18.710 1.00 89.62 81 GLN A CA 1
ATOM 631 C C . GLN A 1 81 ? -10.095 -2.154 -18.637 1.00 89.62 81 GLN A C 1
ATOM 633 O O . GLN A 1 81 ? -10.803 -2.512 -19.576 1.00 89.62 81 GLN A O 1
ATOM 638 N N . ARG A 1 82 ? -10.610 -1.578 -17.545 1.00 85.44 82 ARG A N 1
ATOM 639 C CA . ARG A 1 82 ? -12.029 -1.225 -17.374 1.00 85.44 82 ARG A CA 1
ATOM 640 C C . ARG A 1 82 ? -12.377 0.154 -17.952 1.00 85.44 82 ARG A C 1
ATOM 642 O O . ARG A 1 82 ? -13.506 0.604 -17.784 1.00 85.44 82 ARG A O 1
ATOM 649 N N . GLY A 1 83 ? -11.430 0.823 -18.614 1.00 81.44 83 GLY A N 1
ATOM 650 C CA . GLY A 1 83 ? -11.605 2.166 -19.172 1.00 81.44 83 GLY A CA 1
ATOM 651 C C . GLY A 1 83 ? -11.558 3.287 -18.131 1.00 81.44 83 GLY A C 1
ATOM 652 O O . GLY A 1 83 ? -11.927 4.416 -18.442 1.00 81.44 83 GLY A O 1
ATOM 653 N N . ILE A 1 84 ? -11.121 2.995 -16.902 1.00 75.94 84 ILE A N 1
ATOM 654 C CA . ILE A 1 84 ? -10.941 3.995 -15.847 1.00 75.94 84 ILE A CA 1
ATOM 655 C C . ILE A 1 84 ? -9.543 4.575 -16.028 1.00 75.94 84 ILE A C 1
ATOM 657 O O . ILE A 1 84 ? -8.554 3.932 -15.684 1.00 75.94 84 ILE A O 1
ATOM 661 N N . THR A 1 85 ? -9.454 5.755 -16.639 1.00 69.06 85 THR A N 1
ATOM 662 C CA . THR A 1 85 ? -8.162 6.386 -16.916 1.00 69.06 85 THR A CA 1
ATOM 663 C C . THR A 1 85 ? -7.575 7.074 -15.679 1.00 69.06 85 THR A C 1
ATOM 665 O O . THR A 1 85 ? -8.319 7.728 -14.943 1.00 69.06 85 THR A O 1
ATOM 668 N N . PRO A 1 86 ? -6.243 7.002 -15.490 1.00 59.91 86 PRO A N 1
ATOM 669 C CA . PRO A 1 86 ? -5.528 7.687 -14.423 1.00 59.91 86 PRO A CA 1
ATOM 670 C C . PRO A 1 86 ? -5.753 9.197 -14.475 1.00 59.91 86 PRO A C 1
ATOM 672 O O . PRO A 1 86 ? -5.595 9.816 -15.526 1.00 59.91 86 PRO A O 1
ATOM 675 N N . GLY A 1 87 ? -6.036 9.788 -13.321 1.00 59.53 87 GLY A N 1
ATOM 676 C CA . GLY A 1 87 ? -6.076 11.239 -13.142 1.00 59.53 87 GLY A CA 1
ATOM 677 C C . GLY A 1 87 ? -5.931 11.613 -11.674 1.00 59.53 87 GLY A C 1
ATOM 678 O O . GLY A 1 87 ? -5.073 12.419 -11.350 1.00 59.53 87 GLY A O 1
ATOM 679 N N . ASN A 1 88 ? -6.669 10.918 -10.799 1.00 62.47 88 ASN A N 1
ATOM 680 C CA . ASN A 1 88 ? -6.693 11.147 -9.352 1.00 62.47 88 ASN A CA 1
ATOM 681 C C . ASN A 1 88 ? -6.730 9.815 -8.574 1.00 62.47 88 ASN A C 1
ATOM 683 O O . ASN A 1 88 ? -7.650 9.580 -7.795 1.00 62.47 88 ASN A O 1
ATOM 687 N N . TYR A 1 89 ? -5.762 8.906 -8.770 1.00 70.56 89 TYR A N 1
ATOM 688 C CA . TYR A 1 89 ? -5.718 7.677 -7.948 1.00 70.56 89 TYR A CA 1
ATOM 689 C C . TYR A 1 89 ? -5.676 7.982 -6.450 1.00 70.56 89 TYR A C 1
ATOM 691 O O . TYR A 1 89 ? -6.201 7.212 -5.657 1.00 70.56 89 TYR A O 1
ATOM 699 N N . GLU A 1 90 ? -5.119 9.138 -6.092 1.00 75.00 90 GLU A N 1
ATOM 700 C CA . GLU A 1 90 ? -5.120 9.715 -4.748 1.00 75.00 90 GLU A CA 1
ATOM 701 C C . GLU A 1 90 ? -6.521 9.760 -4.128 1.00 75.00 90 GLU A C 1
ATOM 703 O O . GLU A 1 90 ? -6.650 9.476 -2.944 1.00 75.00 90 GLU A O 1
ATOM 708 N N . ASP A 1 91 ? -7.569 10.019 -4.913 1.00 79.38 91 ASP A N 1
ATOM 709 C CA . ASP A 1 91 ? -8.945 10.142 -4.423 1.00 79.38 91 ASP A CA 1
ATOM 710 C C . ASP A 1 91 ? -9.749 8.835 -4.475 1.00 79.38 91 ASP A C 1
ATOM 712 O O . ASP A 1 91 ? -10.840 8.759 -3.900 1.00 79.38 91 ASP A O 1
ATOM 716 N N . ASP A 1 92 ? -9.270 7.813 -5.179 1.00 85.06 92 ASP A N 1
ATOM 717 C CA . ASP A 1 92 ? -10.031 6.583 -5.439 1.00 85.06 92 ASP A CA 1
ATOM 718 C C . ASP A 1 92 ? -9.617 5.397 -4.565 1.00 85.06 92 ASP A C 1
ATOM 720 O O . ASP A 1 92 ? -10.203 4.311 -4.670 1.00 85.06 92 ASP A O 1
ATOM 724 N N . MET A 1 93 ? -8.658 5.607 -3.665 1.00 92.38 93 MET A N 1
ATOM 725 C CA . MET A 1 93 ? -8.236 4.596 -2.708 1.00 92.38 93 MET A CA 1
ATOM 726 C C . MET A 1 93 ? -9.300 4.388 -1.635 1.00 92.38 93 MET A C 1
ATOM 728 O O . MET A 1 93 ? -9.804 5.321 -1.000 1.00 92.38 93 MET A O 1
ATOM 732 N N . ARG A 1 94 ? -9.651 3.123 -1.422 1.00 95.12 94 ARG A N 1
ATOM 733 C CA . ARG A 1 94 ? -10.654 2.716 -0.442 1.00 95.12 94 ARG A CA 1
ATOM 734 C C . ARG A 1 94 ? -10.102 1.660 0.491 1.00 95.12 94 ARG A C 1
ATOM 736 O O . ARG A 1 94 ? 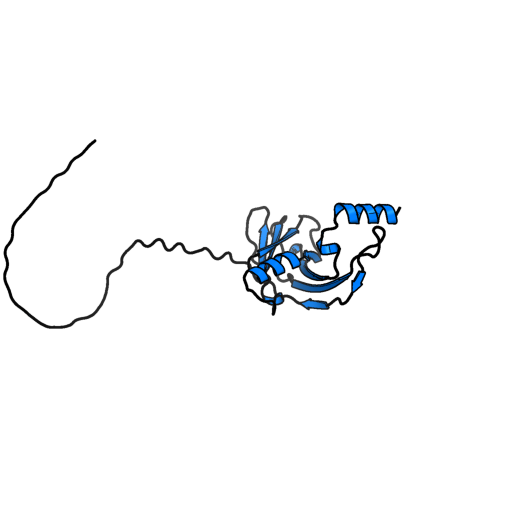-9.275 0.854 0.084 1.00 95.12 94 ARG A O 1
ATOM 743 N N . VAL A 1 95 ? -10.606 1.638 1.716 1.00 97.25 95 VAL A N 1
ATOM 744 C CA . VAL A 1 95 ? -10.145 0.718 2.754 1.00 97.25 95 VAL A CA 1
ATOM 745 C C . VAL A 1 95 ? -11.307 0.025 3.459 1.00 97.25 95 VAL A C 1
ATOM 747 O O . VAL A 1 95 ? -12.338 0.648 3.722 1.00 97.25 95 VAL A O 1
ATOM 750 N N . THR A 1 96 ? -11.146 -1.257 3.783 1.00 97.62 96 THR A N 1
ATOM 751 C CA . THR A 1 96 ? -11.922 -1.921 4.842 1.00 97.62 96 THR A CA 1
ATOM 752 C C . THR A 1 96 ? -11.000 -2.308 5.980 1.00 97.62 96 THR A C 1
ATOM 754 O O . THR A 1 96 ? -9.863 -2.697 5.747 1.00 97.62 96 THR A O 1
ATOM 757 N N . ILE A 1 97 ? -11.497 -2.231 7.209 1.00 97.81 97 ILE A N 1
ATOM 758 C CA . ILE A 1 97 ? -10.761 -2.637 8.402 1.00 97.81 97 ILE A CA 1
ATOM 759 C C . ILE A 1 97 ? -11.630 -3.663 9.107 1.00 97.81 97 ILE A C 1
ATOM 761 O O . ILE A 1 97 ? -12.755 -3.345 9.491 1.00 97.81 97 ILE A O 1
ATOM 765 N N . LYS A 1 98 ? -11.126 -4.884 9.260 1.00 97.25 98 LYS A N 1
ATOM 766 C CA . LYS A 1 98 ? -11.871 -5.990 9.853 1.00 97.25 98 LYS A CA 1
ATOM 767 C C . LYS A 1 98 ? -11.075 -6.629 10.975 1.00 97.25 98 LYS A C 1
ATOM 769 O O . LYS A 1 98 ? -9.938 -7.046 10.784 1.00 97.25 98 LYS A O 1
ATOM 774 N N . THR A 1 99 ? -11.674 -6.707 12.150 1.00 96.25 99 THR A N 1
ATOM 775 C CA . THR A 1 99 ? -11.063 -7.328 13.330 1.00 96.25 99 THR A CA 1
ATOM 776 C C . THR A 1 99 ? -11.107 -8.852 13.220 1.00 96.25 99 THR A C 1
ATOM 778 O O . THR A 1 99 ? -11.890 -9.413 12.447 1.00 96.25 99 THR A O 1
ATOM 781 N N . ALA A 1 100 ? -10.335 -9.550 14.052 1.00 92.12 100 ALA A N 1
ATOM 782 C CA . ALA A 1 100 ? -10.399 -11.008 14.168 1.00 92.12 100 ALA A CA 1
ATOM 783 C C . ALA A 1 100 ? -11.791 -11.522 14.581 1.00 92.12 100 ALA A C 1
ATOM 785 O O . ALA A 1 100 ? -12.188 -12.617 14.187 1.00 92.12 100 ALA A O 1
ATOM 786 N N . SER A 1 101 ? -12.566 -10.717 15.318 1.00 91.94 101 SER A N 1
ATOM 787 C CA . SER A 1 101 ? -13.970 -11.013 15.642 1.00 91.94 101 SER A CA 1
ATOM 788 C C . SER A 1 101 ? -14.920 -10.869 14.445 1.00 91.94 101 SER A C 1
ATOM 790 O O . SER A 1 101 ? -16.102 -11.190 14.547 1.00 91.94 101 SER A O 1
ATOM 792 N N . GLY A 1 102 ? -14.417 -10.400 13.301 1.00 93.00 102 GLY A N 1
ATOM 793 C CA . GLY A 1 102 ? -15.173 -10.198 12.072 1.00 93.00 102 GLY A CA 1
ATOM 794 C C . GLY A 1 102 ? -15.937 -8.876 12.016 1.00 93.00 102 GLY A C 1
ATOM 795 O O . GLY A 1 102 ? -16.725 -8.686 11.090 1.00 93.00 102 GLY A O 1
ATOM 796 N N . LYS A 1 103 ? -15.714 -7.976 12.977 1.00 94.81 103 LYS A N 1
ATOM 797 C CA . LYS A 1 103 ? -16.353 -6.662 13.056 1.00 94.81 103 LYS A CA 1
ATOM 798 C C . LYS A 1 103 ? -15.644 -5.674 12.134 1.00 94.81 103 LYS A C 1
ATOM 800 O O . LYS A 1 103 ? -14.418 -5.582 12.137 1.00 94.81 103 LYS A O 1
ATOM 805 N N . ASP A 1 104 ? -16.434 -4.912 11.385 1.00 95.88 104 ASP A N 1
ATOM 806 C CA . ASP A 1 104 ? -15.927 -3.807 10.579 1.00 95.88 104 ASP A CA 1
ATOM 807 C C . ASP A 1 104 ? -15.641 -2.590 11.470 1.00 95.88 104 ASP A C 1
ATOM 809 O O . ASP A 1 104 ? -16.471 -2.186 12.292 1.00 95.88 104 ASP A O 1
ATOM 813 N N . VAL A 1 105 ? -14.463 -1.994 11.298 1.00 96.69 105 VAL A N 1
ATOM 814 C CA . VAL A 1 105 ? -14.056 -0.754 11.963 1.00 96.69 105 VAL A CA 1
ATOM 815 C C . VAL A 1 105 ? -14.191 0.392 10.958 1.00 96.69 105 VAL A C 1
ATOM 817 O O . VAL A 1 105 ? -13.530 0.373 9.918 1.00 96.69 105 VAL A O 1
ATOM 820 N N . PRO A 1 106 ? -15.045 1.394 11.226 1.00 97.00 106 PRO A N 1
ATOM 821 C CA . PRO A 1 106 ? -15.141 2.573 10.380 1.00 97.00 106 PRO A CA 1
ATOM 822 C C . PRO A 1 106 ? -13.815 3.335 10.338 1.00 97.00 106 PRO A C 1
ATOM 824 O O . PRO A 1 106 ? -13.237 3.620 11.386 1.00 97.00 106 PRO A O 1
ATOM 827 N N . LEU A 1 107 ? -13.390 3.767 9.150 1.00 96.81 107 LEU A N 1
ATOM 828 C CA . LEU A 1 107 ? -12.204 4.611 8.962 1.00 96.81 107 LEU A CA 1
ATOM 829 C C . LEU A 1 107 ? -12.239 5.869 9.845 1.00 96.81 107 LEU A C 1
ATOM 831 O O . LEU A 1 107 ? -11.211 6.297 10.350 1.00 96.81 107 LEU A O 1
ATOM 835 N N . SER A 1 108 ? -13.428 6.423 10.102 1.00 96.62 108 SER A N 1
ATOM 836 C CA . SER A 1 108 ? -13.605 7.586 10.981 1.00 96.62 108 SER A CA 1
ATOM 837 C C . SER A 1 108 ? -13.196 7.345 12.440 1.00 96.62 108 SER A C 1
ATOM 839 O O . SER A 1 108 ? -13.068 8.312 13.184 1.00 96.62 108 SER A O 1
ATOM 841 N N . GLN A 1 109 ? -13.039 6.089 12.872 1.00 97.12 109 GLN A N 1
ATOM 842 C CA . GLN A 1 109 ? -12.520 5.751 14.202 1.00 97.12 109 GLN A CA 1
ATOM 843 C C . GLN A 1 109 ? -10.987 5.765 14.250 1.00 97.12 109 GLN A C 1
ATOM 845 O O . GLN A 1 109 ? -10.430 5.935 15.329 1.00 97.12 109 GLN A O 1
ATOM 850 N N . ILE A 1 110 ? -10.310 5.631 13.103 1.00 97.31 110 ILE A N 1
ATOM 851 C CA . ILE A 1 110 ? -8.846 5.624 13.001 1.00 97.31 110 ILE A CA 1
ATOM 852 C C . ILE A 1 110 ? -8.388 6.979 12.468 1.00 97.31 110 ILE A C 1
ATOM 854 O O . ILE A 1 110 ? -8.020 7.138 11.305 1.00 97.31 110 ILE A O 1
ATOM 858 N N . THR A 1 111 ? -8.478 7.997 13.320 1.00 96.62 111 THR A N 1
ATOM 859 C CA . THR A 1 111 ? -8.237 9.396 12.938 1.00 96.62 111 THR A CA 1
ATOM 860 C C . THR A 1 111 ? -6.808 9.678 12.488 1.00 96.62 111 THR A C 1
ATOM 862 O O . THR A 1 111 ? -6.576 10.648 11.770 1.00 96.62 111 THR A O 1
ATOM 865 N N . SER A 1 112 ? -5.852 8.844 12.896 1.00 97.44 112 SER A N 1
ATOM 866 C CA . SER A 1 112 ? -4.460 8.945 12.462 1.00 97.44 112 SER A CA 1
ATOM 867 C C . SER A 1 112 ? -4.198 8.333 11.087 1.00 97.44 112 SER A C 1
ATOM 869 O O . SER A 1 112 ? -3.083 8.481 10.585 1.00 97.44 112 SER A O 1
ATOM 871 N N . MET A 1 113 ? -5.171 7.629 10.490 1.00 98.00 113 MET A N 1
ATOM 872 C CA . MET A 1 113 ? -4.946 6.903 9.246 1.00 98.00 113 MET A CA 1
ATOM 873 C C . MET A 1 113 ? -4.775 7.862 8.065 1.00 98.00 113 MET A C 1
ATOM 875 O O . MET A 1 113 ? -5.719 8.527 7.637 1.00 98.00 113 MET A O 1
ATOM 879 N N . THR A 1 114 ? -3.573 7.885 7.501 1.00 96.94 114 THR A N 1
ATOM 880 C CA . THR A 1 114 ? -3.230 8.629 6.288 1.00 96.94 114 THR A CA 1
ATOM 881 C C . THR A 1 114 ? -2.591 7.707 5.261 1.00 96.94 114 THR A C 1
ATOM 883 O O . THR A 1 114 ? -2.240 6.558 5.546 1.00 96.94 114 THR A O 1
ATOM 886 N N . MET A 1 115 ? -2.456 8.199 4.034 1.00 96.56 115 MET A N 1
ATOM 887 C CA . MET A 1 115 ? -1.801 7.463 2.969 1.00 96.56 115 MET A CA 1
ATOM 888 C C . MET A 1 115 ? -0.994 8.410 2.096 1.00 96.56 115 MET A C 1
ATOM 890 O O . MET A 1 115 ? -1.444 9.514 1.807 1.00 96.56 115 MET A O 1
ATOM 894 N N . ASP A 1 116 ? 0.147 7.929 1.627 1.00 96.19 116 ASP A N 1
ATOM 895 C CA . ASP A 1 116 ? 0.921 8.549 0.565 1.00 96.19 116 ASP A CA 1
ATOM 896 C C . ASP A 1 116 ? 0.964 7.629 -0.655 1.00 96.19 116 ASP A C 1
ATOM 898 O O . ASP A 1 116 ? 1.049 6.404 -0.535 1.00 96.19 116 ASP A O 1
ATOM 902 N N . ILE A 1 117 ? 0.948 8.220 -1.844 1.00 94.88 117 ILE A N 1
ATOM 903 C CA . ILE A 1 117 ? 1.205 7.536 -3.105 1.00 94.88 117 ILE A CA 1
ATOM 904 C C . ILE A 1 117 ? 2.600 7.929 -3.589 1.00 94.88 117 ILE A C 1
ATOM 906 O O . ILE A 1 117 ? 2.910 9.108 -3.760 1.00 94.88 117 ILE A O 1
ATOM 910 N N . GLU A 1 118 ? 3.444 6.928 -3.826 1.0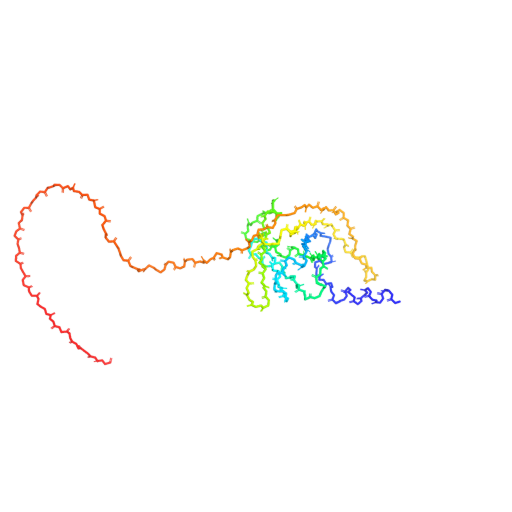0 95.44 118 GLU A N 1
ATOM 911 C CA . GLU A 1 118 ? 4.763 7.097 -4.434 1.00 95.44 118 GLU A CA 1
ATOM 912 C C . GLU A 1 118 ? 4.734 6.575 -5.872 1.00 95.44 118 GLU A C 1
ATOM 914 O O . GLU A 1 118 ? 4.331 5.433 -6.114 1.00 95.44 118 GLU A O 1
ATOM 919 N N . ASP A 1 119 ? 5.213 7.380 -6.819 1.00 94.75 119 ASP A N 1
ATOM 920 C CA . ASP A 1 119 ? 5.657 6.889 -8.122 1.00 94.75 119 ASP A CA 1
ATOM 921 C C . ASP A 1 119 ? 7.178 6.980 -8.246 1.00 94.75 119 ASP A C 1
ATOM 923 O O . ASP A 1 119 ? 7.824 7.879 -7.706 1.00 94.75 119 ASP A O 1
ATOM 927 N N . LEU A 1 120 ? 7.770 5.988 -8.908 1.00 96.19 120 LEU A N 1
ATOM 928 C CA . LEU A 1 120 ? 9.208 5.922 -9.130 1.00 96.19 120 LEU A CA 1
ATOM 929 C C . LEU A 1 120 ? 9.537 5.217 -10.437 1.00 96.19 120 LEU A C 1
ATOM 931 O O . LEU A 1 120 ? 8.771 4.397 -10.935 1.00 96.19 120 LEU A O 1
ATOM 935 N N . THR A 1 121 ? 10.714 5.496 -10.983 1.00 97.00 121 THR A N 1
ATOM 936 C CA . THR A 1 121 ? 11.264 4.760 -12.122 1.00 97.00 121 THR A CA 1
ATOM 937 C C . THR A 1 121 ? 12.177 3.641 -11.630 1.00 97.00 121 THR A C 1
ATOM 939 O O . THR A 1 121 ? 13.230 3.902 -11.044 1.00 97.00 121 THR A O 1
ATOM 942 N N . GLU A 1 122 ? 11.806 2.399 -11.928 1.00 95.38 122 GLU A N 1
ATOM 943 C CA . GLU A 1 122 ? 12.623 1.203 -11.723 1.00 95.38 122 GLU A CA 1
ATOM 944 C C . GLU A 1 122 ? 13.335 0.852 -13.034 1.00 95.38 122 GLU A C 1
ATOM 946 O O . GLU A 1 122 ? 12.697 0.614 -14.063 1.00 95.38 122 GLU A O 1
ATOM 951 N N . THR A 1 123 ? 14.668 0.849 -13.012 1.00 95.44 123 THR A N 1
ATOM 952 C CA . THR A 1 123 ? 15.503 0.407 -14.135 1.00 95.44 123 THR A CA 1
ATOM 953 C C . THR A 1 123 ? 16.089 -0.969 -13.806 1.00 95.44 123 THR A C 1
ATOM 955 O O . THR A 1 123 ? 16.725 -1.099 -12.758 1.00 95.44 123 THR A O 1
ATOM 958 N N . PRO A 1 124 ? 15.894 -1.986 -14.668 1.00 92.25 124 PRO A N 1
ATOM 959 C CA . PRO A 1 124 ? 16.409 -3.335 -14.460 1.00 92.25 124 PRO A CA 1
ATOM 960 C C . PRO A 1 124 ? 17.915 -3.357 -14.199 1.00 92.25 124 PRO A C 1
ATOM 962 O O . PRO A 1 124 ? 18.635 -2.498 -14.719 1.00 92.25 124 PRO A O 1
ATOM 965 N N . PRO A 1 125 ? 18.408 -4.351 -13.447 1.00 89.88 125 PRO A N 1
ATOM 966 C CA . PRO A 1 125 ? 19.835 -4.506 -13.245 1.00 89.88 125 PRO A CA 1
ATOM 967 C C . PRO A 1 125 ? 20.528 -4.894 -14.559 1.00 89.88 125 PRO A C 1
ATOM 969 O O . PRO A 1 125 ? 19.970 -5.604 -15.398 1.00 89.88 125 PRO A O 1
ATOM 972 N N . THR A 1 126 ? 21.773 -4.452 -14.728 1.00 87.25 126 THR A N 1
ATOM 973 C CA . THR A 1 126 ? 22.624 -4.808 -15.877 1.00 87.25 126 THR A CA 1
ATOM 974 C C . THR A 1 126 ? 23.188 -6.227 -15.783 1.00 87.25 126 THR A C 1
ATOM 976 O O . THR A 1 126 ? 23.654 -6.768 -16.784 1.00 87.25 126 THR A O 1
ATOM 979 N N . SER A 1 127 ? 23.153 -6.833 -14.593 1.00 86.88 127 SER A N 1
ATOM 980 C CA . SER A 1 127 ? 23.621 -8.192 -14.320 1.00 86.88 127 SER A CA 1
ATOM 981 C C . SER A 1 127 ? 22.756 -8.877 -13.250 1.00 86.88 127 SER A C 1
ATOM 983 O O . SER A 1 127 ? 22.021 -8.222 -12.517 1.00 86.88 127 SER A O 1
ATOM 985 N N . ASN A 1 128 ? 22.857 -10.202 -13.115 1.00 81.06 128 ASN A N 1
ATOM 986 C CA . ASN A 1 128 ? 22.130 -10.944 -12.071 1.00 81.06 128 ASN A CA 1
ATOM 987 C C . ASN A 1 128 ? 22.676 -10.713 -10.653 1.00 81.06 128 ASN A C 1
ATOM 989 O O . ASN A 1 128 ? 22.038 -11.133 -9.687 1.00 81.06 128 ASN A O 1
ATOM 993 N N . ASP A 1 129 ? 23.833 -10.063 -10.538 1.00 85.50 129 ASP A N 1
ATOM 994 C CA . ASP A 1 129 ? 24.524 -9.788 -9.281 1.00 85.50 129 ASP A CA 1
ATOM 995 C C . ASP A 1 129 ? 24.260 -8.371 -8.753 1.00 85.50 129 ASP A C 1
ATOM 997 O O . ASP A 1 129 ? 24.797 -7.997 -7.705 1.00 85.50 129 ASP A O 1
ATOM 1001 N N . ASP A 1 130 ? 23.401 -7.621 -9.449 1.00 86.75 130 ASP A N 1
ATOM 1002 C CA . ASP A 1 130 ? 22.994 -6.263 -9.114 1.00 86.75 130 ASP A CA 1
ATOM 1003 C C . ASP A 1 130 ? 21.498 -6.183 -8.782 1.00 86.75 130 ASP A C 1
ATOM 1005 O O . ASP A 1 130 ? 20.685 -7.032 -9.166 1.00 86.75 130 ASP A O 1
ATOM 1009 N N . PHE A 1 131 ? 21.134 -5.121 -8.065 1.00 89.12 131 PHE A N 1
ATOM 1010 C CA . PHE A 1 131 ? 19.743 -4.744 -7.838 1.00 89.12 131 PHE A CA 1
ATOM 1011 C C . PHE A 1 131 ? 19.279 -3.713 -8.875 1.00 89.12 131 PHE A C 1
ATOM 1013 O O . PHE A 1 131 ? 20.109 -2.988 -9.430 1.00 89.12 131 PHE A O 1
ATOM 1020 N N . PRO A 1 132 ? 17.961 -3.607 -9.119 1.00 90.56 132 PRO A N 1
ATOM 1021 C CA . PRO A 1 132 ? 17.406 -2.526 -9.922 1.00 90.56 132 PRO A CA 1
ATOM 1022 C C . PRO A 1 132 ? 17.813 -1.146 -9.392 1.00 90.56 132 PRO A C 1
ATOM 1024 O O . PRO A 1 132 ? 17.889 -0.924 -8.180 1.00 90.56 132 PRO A O 1
ATOM 1027 N N . ALA A 1 133 ? 18.015 -0.196 -10.303 1.00 93.62 133 ALA A N 1
ATOM 1028 C CA . ALA A 1 133 ? 18.216 1.203 -9.948 1.00 93.62 133 ALA A CA 1
ATOM 1029 C C . ALA A 1 133 ? 16.865 1.918 -9.816 1.00 93.62 133 ALA A C 1
ATOM 1031 O O . ALA A 1 133 ? 15.986 1.771 -10.668 1.00 93.62 133 ALA A O 1
ATOM 1032 N N . ILE A 1 134 ? 16.719 2.726 -8.765 1.00 95.50 134 ILE A N 1
ATOM 1033 C CA . ILE A 1 134 ? 15.507 3.497 -8.478 1.00 95.50 134 ILE A CA 1
ATOM 1034 C C . ILE A 1 134 ? 15.793 4.987 -8.679 1.00 95.50 134 ILE A C 1
ATOM 1036 O O . ILE A 1 134 ? 16.728 5.521 -8.089 1.00 95.50 134 ILE A O 1
ATOM 1040 N N . THR A 1 135 ? 14.987 5.658 -9.500 1.00 96.69 135 THR A N 1
ATOM 1041 C CA . THR A 1 135 ? 15.140 7.083 -9.859 1.00 96.69 135 THR A CA 1
ATOM 1042 C C . THR A 1 135 ? 13.778 7.776 -9.945 1.00 96.69 135 THR A C 1
ATOM 1044 O O . THR A 1 135 ? 12.756 7.095 -9.900 1.00 96.69 135 THR A O 1
ATOM 1047 N N . ASN A 1 136 ? 13.754 9.110 -10.078 1.00 96.00 136 ASN A N 1
ATOM 1048 C CA . ASN A 1 136 ? 12.537 9.914 -10.291 1.00 96.00 136 ASN A CA 1
ATOM 1049 C C . ASN A 1 136 ? 11.412 9.587 -9.297 1.00 96.00 136 ASN A C 1
ATOM 1051 O O . ASN A 1 136 ? 10.310 9.237 -9.709 1.00 96.00 136 ASN A O 1
ATOM 1055 N N . ARG A 1 137 ? 11.726 9.610 -7.999 1.00 96.31 137 ARG A N 1
ATOM 1056 C CA . ARG A 1 137 ? 10.743 9.364 -6.943 1.00 96.31 137 ARG A CA 1
ATOM 1057 C C . ARG A 1 137 ? 9.906 10.614 -6.712 1.00 96.31 137 ARG A C 1
ATOM 1059 O O . ARG A 1 137 ? 10.472 11.672 -6.437 1.00 96.31 137 ARG A O 1
ATOM 1066 N N . HIS A 1 138 ? 8.591 10.466 -6.747 1.00 94.88 138 HIS A N 1
ATOM 1067 C CA . HIS A 1 138 ? 7.643 11.506 -6.373 1.00 94.88 138 HIS A CA 1
ATOM 1068 C C . HIS A 1 138 ? 6.679 10.942 -5.342 1.00 94.88 138 HIS A C 1
ATOM 1070 O O . HIS A 1 138 ? 6.081 9.892 -5.559 1.00 94.88 138 HIS A O 1
ATOM 1076 N N . LEU A 1 139 ? 6.536 11.656 -4.230 1.00 94.31 139 LEU A N 1
ATOM 1077 C CA . LEU A 1 139 ? 5.585 11.340 -3.176 1.00 94.31 139 LEU A CA 1
ATOM 1078 C C . LEU A 1 139 ? 4.469 12.377 -3.207 1.00 94.31 139 LEU A C 1
ATOM 1080 O O . LEU A 1 139 ? 4.747 13.577 -3.286 1.00 94.31 139 LEU A O 1
ATOM 1084 N N . ARG A 1 140 ? 3.223 11.921 -3.142 1.00 93.00 140 ARG A N 1
ATOM 1085 C CA . ARG A 1 140 ? 2.043 12.777 -3.034 1.00 93.00 140 ARG A CA 1
ATOM 1086 C C . ARG A 1 140 ? 1.109 12.221 -1.961 1.00 93.00 140 ARG A C 1
ATOM 1088 O O . ARG A 1 140 ? 0.975 10.999 -1.883 1.00 93.00 140 ARG A O 1
ATOM 1095 N N . PRO A 1 141 ? 0.465 13.072 -1.148 1.00 93.62 141 PRO A N 1
ATOM 1096 C CA . PRO A 1 141 ? -0.578 12.615 -0.241 1.00 93.62 141 PRO A CA 1
ATOM 1097 C C . PRO A 1 141 ? -1.707 11.946 -1.022 1.00 93.62 141 PRO A C 1
ATOM 1099 O O . PRO A 1 141 ? -2.043 12.368 -2.124 1.00 93.62 141 PRO A O 1
ATOM 1102 N N . GLY A 1 142 ? -2.312 10.922 -0.437 1.00 90.69 142 GLY A N 1
ATOM 1103 C CA . GLY A 1 142 ? -3.533 10.317 -0.941 1.00 90.69 142 GLY A CA 1
ATOM 1104 C C . GLY A 1 142 ? -4.657 10.367 0.090 1.00 90.69 142 GLY A C 1
ATOM 1105 O O . GLY A 1 142 ? -4.440 10.517 1.294 1.00 90.69 142 GLY A O 1
ATOM 1106 N N . HIS A 1 143 ? -5.886 10.221 -0.389 1.00 90.62 143 HIS A N 1
ATOM 1107 C CA . HIS A 1 143 ? -7.100 10.317 0.404 1.00 90.62 143 HIS A CA 1
ATOM 1108 C C . HIS A 1 143 ? -7.792 8.959 0.494 1.00 90.62 143 HIS A C 1
ATOM 1110 O O . HIS A 1 143 ? -8.336 8.435 -0.477 1.00 90.62 143 HIS A O 1
ATOM 1116 N N . LEU A 1 144 ? -7.802 8.391 1.700 1.00 93.75 144 LEU A N 1
ATOM 1117 C CA . LEU A 1 144 ? -8.507 7.146 1.973 1.00 93.75 144 LEU A CA 1
ATOM 1118 C C . LEU A 1 144 ? -9.998 7.396 2.190 1.00 93.75 144 LEU A C 1
ATOM 1120 O O . LEU A 1 144 ? -10.407 8.288 2.933 1.00 93.75 144 LEU A O 1
ATOM 1124 N N . LYS A 1 145 ? -10.818 6.547 1.573 1.00 94.62 145 LYS A N 1
ATOM 1125 C CA . LYS A 1 145 ? -12.267 6.492 1.789 1.00 94.62 145 LYS A CA 1
ATOM 1126 C C . LYS A 1 145 ? -12.651 5.134 2.365 1.00 94.62 145 LYS A C 1
ATOM 1128 O O . LYS A 1 145 ? -12.048 4.116 2.039 1.00 94.62 145 LYS A O 1
ATOM 1133 N N . GLN A 1 146 ? -13.702 5.085 3.178 1.00 96.12 146 GLN A N 1
ATOM 1134 C CA . GLN A 1 146 ? -14.280 3.802 3.575 1.00 96.12 146 GLN A CA 1
ATOM 1135 C C . GLN A 1 146 ? -14.781 3.065 2.325 1.00 96.12 146 GLN A C 1
ATOM 1137 O O . GLN A 1 146 ? -15.553 3.614 1.534 1.00 96.12 146 GLN A O 1
ATOM 1142 N N . TYR A 1 147 ? -14.373 1.812 2.147 1.00 94.75 147 TYR A N 1
ATOM 1143 C CA . TYR A 1 147 ? -14.945 0.956 1.120 1.00 94.75 147 TYR A CA 1
ATOM 1144 C C . TYR A 1 147 ? -16.348 0.515 1.545 1.00 94.75 147 TYR A C 1
ATOM 1146 O O . TYR A 1 147 ? -16.539 -0.052 2.621 1.00 94.75 147 TYR A O 1
ATOM 1154 N N . ILE A 1 148 ? -17.330 0.761 0.679 1.00 87.56 148 ILE A N 1
ATOM 1155 C CA . ILE A 1 148 ? -18.713 0.317 0.854 1.00 87.56 148 ILE A CA 1
ATOM 1156 C C . ILE A 1 148 ? -19.040 -0.580 -0.332 1.00 87.56 148 ILE A C 1
ATOM 1158 O O . ILE A 1 148 ? -19.172 -0.109 -1.465 1.00 87.56 148 ILE A O 1
ATOM 1162 N N . LYS A 1 149 ? -19.179 -1.886 -0.081 1.00 79.19 149 LYS A N 1
ATOM 1163 C CA . LYS A 1 149 ? -19.566 -2.834 -1.126 1.00 79.19 149 LYS A CA 1
ATOM 1164 C C . LYS A 1 149 ? -20.972 -2.483 -1.603 1.00 79.19 149 LYS A C 1
ATOM 1166 O O . LYS A 1 149 ? -21.940 -2.634 -0.860 1.00 79.19 149 LYS A O 1
ATOM 1171 N N . LYS A 1 150 ? -21.103 -2.039 -2.854 1.00 72.62 150 LYS A N 1
ATOM 1172 C CA . LYS A 1 150 ? -22.419 -1.849 -3.472 1.00 72.62 150 LYS A CA 1
ATOM 1173 C C . LYS A 1 150 ? -23.101 -3.216 -3.555 1.00 72.62 150 LYS A C 1
ATOM 1175 O O . LYS A 1 150 ? -22.689 -4.061 -4.352 1.00 72.62 150 LYS A O 1
ATOM 1180 N N . LEU A 1 151 ? -24.131 -3.455 -2.739 1.00 56.97 151 LEU A N 1
ATOM 1181 C CA . LEU A 1 151 ? -25.043 -4.563 -3.004 1.00 56.97 151 LEU A CA 1
ATOM 1182 C C . LEU A 1 151 ? -25.686 -4.283 -4.361 1.00 56.97 151 LEU A C 1
ATOM 1184 O O . LEU A 1 151 ? -26.355 -3.265 -4.539 1.00 56.97 151 LEU A O 1
ATOM 1188 N N . LYS A 1 152 ? -25.484 -5.179 -5.330 1.00 50.84 152 LYS A N 1
ATOM 1189 C CA . LYS A 1 152 ? -26.335 -5.200 -6.517 1.00 50.84 152 LYS A CA 1
ATOM 1190 C C . LYS A 1 152 ? -27.753 -5.465 -6.016 1.00 50.84 152 LYS A C 1
ATOM 1192 O O . LYS A 1 152 ? -28.047 -6.579 -5.594 1.00 50.84 152 LYS A O 1
ATOM 1197 N N . GLN A 1 153 ? -28.606 -4.444 -6.029 1.00 44.34 153 GLN A N 1
ATOM 1198 C CA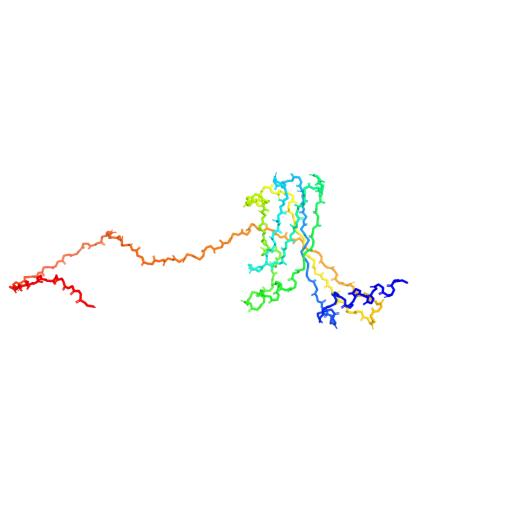 . GLN A 1 153 ? -30.045 -4.624 -5.900 1.00 44.34 153 GLN A CA 1
ATOM 1199 C C . GLN A 1 153 ? -30.495 -5.515 -7.063 1.00 44.34 153 GLN A C 1
ATOM 1201 O O . GLN A 1 153 ? -30.705 -5.049 -8.180 1.00 44.34 153 GLN A O 1
ATOM 1206 N N . GLN A 1 154 ? -30.624 -6.816 -6.816 1.00 42.34 154 GLN A N 1
ATOM 1207 C CA . GLN A 1 154 ? -31.591 -7.614 -7.551 1.00 42.34 154 GLN A CA 1
ATOM 1208 C C . GLN A 1 154 ? -32.961 -7.136 -7.075 1.00 42.34 154 GLN A C 1
ATOM 1210 O O . GLN A 1 154 ? -33.498 -7.642 -6.093 1.00 42.34 154 GLN A O 1
ATOM 1215 N N . ILE A 1 155 ? -33.508 -6.113 -7.735 1.00 44.50 155 ILE A N 1
ATOM 1216 C CA . ILE A 1 155 ? -34.940 -5.836 -7.653 1.00 44.50 155 ILE A CA 1
ATOM 1217 C C . ILE A 1 155 ? -35.611 -7.005 -8.376 1.00 44.50 155 ILE A C 1
ATOM 1219 O O . ILE A 1 155 ? -35.775 -7.001 -9.594 1.00 44.50 155 ILE A O 1
ATOM 1223 N N . GLY A 1 156 ? -35.914 -8.055 -7.613 1.00 39.19 156 GLY A N 1
ATOM 1224 C CA . GLY A 1 156 ? -36.899 -9.049 -7.995 1.00 39.19 156 GLY A CA 1
ATOM 1225 C C . GLY A 1 156 ? -38.233 -8.329 -8.123 1.00 39.19 156 GLY A C 1
ATOM 1226 O O . GLY A 1 156 ? -38.782 -7.853 -7.133 1.00 39.19 156 GLY A O 1
ATOM 1227 N N . GLY A 1 157 ? -38.711 -8.185 -9.354 1.00 43.88 157 GLY A N 1
ATOM 1228 C CA . GLY A 1 157 ? -40.024 -7.626 -9.622 1.00 43.88 157 GLY A CA 1
ATOM 1229 C C . GLY A 1 157 ? -41.104 -8.582 -9.142 1.00 43.88 157 GLY A C 1
ATOM 1230 O O . GLY A 1 157 ? -41.409 -9.526 -9.851 1.00 43.88 157 GLY A O 1
ATOM 1231 N N . TYR A 1 158 ? -41.676 -8.324 -7.968 1.00 36.56 158 TYR A N 1
ATOM 1232 C CA . TYR A 1 158 ? -43.002 -8.787 -7.558 1.00 36.56 158 TYR A CA 1
ATOM 1233 C C . TYR A 1 158 ? -43.551 -7.842 -6.485 1.00 36.56 158 TYR A C 1
ATOM 1235 O O . TYR A 1 158 ? -42.870 -7.563 -5.502 1.00 36.56 158 TYR A O 1
ATOM 1243 N N . GLY A 1 159 ? -44.800 -7.399 -6.650 1.00 32.22 159 GLY A N 1
ATOM 1244 C CA . GLY A 1 159 ? -45.580 -6.771 -5.579 1.00 32.22 159 GLY A CA 1
ATOM 1245 C C . GLY A 1 159 ? -46.176 -5.425 -5.966 1.00 32.22 159 GLY A C 1
ATOM 1246 O O . GLY A 1 159 ? -45.503 -4.404 -5.912 1.00 32.22 159 GLY A O 1
ATOM 1247 N N . GLY A 1 160 ? -47.446 -5.449 -6.372 1.00 37.69 160 GLY A N 1
ATOM 1248 C CA . GLY A 1 160 ? -48.213 -4.274 -6.757 1.00 37.69 160 GLY A CA 1
ATOM 1249 C C . GLY A 1 160 ? -48.531 -3.301 -5.620 1.00 37.69 160 GLY A C 1
ATOM 1250 O O . GLY A 1 160 ? -48.428 -3.606 -4.435 1.00 37.69 160 GLY A O 1
ATOM 1251 N N . GLY A 1 161 ? -48.993 -2.129 -6.039 1.00 31.08 161 GLY A N 1
ATOM 1252 C CA . GLY A 1 161 ? -49.608 -1.105 -5.209 1.00 31.08 161 GLY A CA 1
ATOM 1253 C C . GLY A 1 161 ? -50.356 -0.141 -6.121 1.00 31.08 161 GLY A C 1
ATOM 1254 O O . GLY A 1 161 ? -49.741 0.642 -6.836 1.00 31.08 161 GLY A O 1
ATOM 1255 N N . GLN A 1 162 ? -51.681 -0.275 -6.156 1.00 35.84 162 GLN A N 1
ATOM 1256 C CA . GLN A 1 162 ? -52.599 0.701 -6.740 1.00 35.84 162 GLN A CA 1
ATOM 1257 C C . GLN A 1 162 ? -52.626 1.999 -5.922 1.00 35.84 162 GLN A C 1
ATOM 1259 O O . GLN A 1 162 ? -52.305 1.987 -4.736 1.00 35.84 162 GLN A O 1
ATOM 1264 N N . GLN A 1 163 ? -53.213 3.020 -6.567 1.00 34.62 163 GLN A N 1
ATOM 1265 C CA . GLN A 1 163 ? -53.699 4.327 -6.092 1.00 34.62 163 GLN A CA 1
ATOM 1266 C C . GLN A 1 163 ? -52.734 5.475 -6.434 1.00 34.62 163 GLN A C 1
ATOM 1268 O O . GLN A 1 163 ? -51.560 5.408 -6.113 1.00 34.62 163 GLN A O 1
ATOM 1273 N N . GLN A 1 164 ? -53.138 6.553 -7.110 1.00 30.58 164 GLN A N 1
ATOM 1274 C CA . GLN A 1 164 ? -54.456 7.188 -7.207 1.00 30.58 164 GLN A CA 1
ATOM 1275 C C . GLN A 1 164 ? -54.455 8.209 -8.367 1.00 30.58 164 GLN A C 1
ATOM 1277 O O . GLN A 1 164 ? -53.414 8.784 -8.672 1.00 30.58 164 GLN A O 1
ATOM 1282 N N . GLY A 1 165 ? -55.641 8.498 -8.916 1.00 31.09 165 GLY A N 1
ATOM 1283 C CA . GLY A 1 165 ? -55.956 9.799 -9.518 1.00 31.09 165 GLY A CA 1
ATOM 1284 C C . GLY A 1 165 ? -55.979 9.864 -11.043 1.00 31.09 165 GLY A C 1
ATOM 1285 O O . GLY A 1 165 ? -54.932 9.976 -11.671 1.00 31.09 165 GLY A O 1
ATOM 1286 N N . SER A 1 166 ? -57.176 9.911 -11.630 1.00 32.94 166 SER A N 1
ATOM 1287 C CA . SER A 1 166 ? -57.656 11.090 -12.376 1.00 32.94 166 SER A CA 1
ATOM 1288 C C . SER A 1 166 ? -59.028 10.809 -12.996 1.00 32.94 166 SER A C 1
ATOM 1290 O O . SER A 1 166 ? -59.263 9.798 -13.649 1.00 32.94 166 SER A O 1
ATOM 1292 N N . GLU A 1 167 ? -59.923 11.732 -12.701 1.00 30.58 167 GLU A N 1
ATOM 1293 C CA . GLU A 1 167 ? -61.344 11.836 -12.993 1.00 30.58 167 GLU A CA 1
ATOM 1294 C C . GLU A 1 167 ? -61.548 12.436 -14.389 1.00 30.58 167 GLU A C 1
ATOM 1296 O O . GLU A 1 167 ? -61.094 13.554 -14.591 1.00 30.58 167 GLU A O 1
ATOM 1301 N N . TYR A 1 168 ? -62.227 11.743 -15.319 1.00 32.00 168 TYR A N 1
ATOM 1302 C CA . TYR A 1 168 ? -62.861 12.369 -16.492 1.00 32.00 168 TYR A CA 1
ATOM 1303 C C . TYR A 1 168 ? -64.131 11.623 -16.932 1.00 32.00 168 TYR A C 1
ATOM 1305 O O . TYR A 1 168 ? -64.170 10.400 -17.051 1.00 32.00 168 TYR A O 1
ATOM 1313 N N . ASP A 1 169 ? -65.135 12.459 -17.155 1.00 29.31 169 ASP A N 1
ATOM 1314 C CA . ASP A 1 169 ? -66.487 12.318 -17.688 1.00 29.31 169 ASP A CA 1
ATOM 1315 C C . ASP A 1 169 ? -66.593 11.657 -19.084 1.00 29.31 169 ASP A C 1
ATOM 1317 O O . ASP A 1 169 ? -65.653 11.701 -19.878 1.00 29.31 169 ASP A O 1
ATOM 1321 N N . GLY A 1 170 ? -67.773 11.110 -19.411 1.00 31.64 170 GLY A N 1
ATOM 1322 C CA . GLY A 1 170 ? -68.147 10.729 -20.784 1.00 31.64 170 GLY A CA 1
ATOM 1323 C C . GLY A 1 170 ? -68.909 9.405 -20.912 1.00 31.64 170 GLY A C 1
ATOM 1324 O O . GLY A 1 170 ? -68.320 8.330 -20.891 1.00 31.64 170 GLY A O 1
ATOM 1325 N N . GLY A 1 171 ? -70.236 9.488 -21.056 1.00 29.16 171 GLY A N 1
ATOM 1326 C CA . GLY A 1 171 ? -71.157 8.348 -21.059 1.00 29.16 171 GLY A CA 1
ATOM 1327 C C . GLY A 1 171 ? -71.202 7.468 -22.317 1.00 29.16 171 GLY A C 1
ATOM 1328 O O . GLY A 1 171 ? -70.556 7.720 -23.328 1.00 29.16 171 GLY A O 1
ATOM 1329 N N . GLY A 1 172 ? -72.044 6.433 -22.251 1.00 30.66 172 GLY A N 1
ATOM 1330 C CA . GLY A 1 172 ? -72.389 5.582 -23.392 1.00 30.66 172 GLY A CA 1
ATOM 1331 C C . GLY A 1 172 ? -73.071 4.276 -22.981 1.00 30.66 172 GLY A C 1
ATOM 1332 O O . GLY A 1 172 ? -72.465 3.417 -22.355 1.00 30.66 172 GLY A O 1
ATOM 1333 N N . GLN A 1 173 ? -74.352 4.147 -23.323 1.00 32.78 173 GLN A N 1
ATOM 1334 C CA . GLN A 1 173 ? -75.189 2.953 -23.162 1.00 32.78 173 GLN A CA 1
ATOM 1335 C C . GLN A 1 173 ? -74.713 1.786 -24.052 1.00 32.78 173 GLN A C 1
ATOM 1337 O O . GLN A 1 173 ? -74.353 2.037 -25.195 1.00 32.78 173 GLN A O 1
ATOM 1342 N N . GLN A 1 174 ? -74.858 0.532 -23.597 1.00 34.69 174 GLN A N 1
ATOM 1343 C CA . GLN A 1 174 ? -75.688 -0.528 -24.222 1.00 34.69 174 GLN A CA 1
ATOM 1344 C C . GLN A 1 174 ? -75.287 -1.952 -23.783 1.00 34.69 174 GLN A C 1
ATOM 1346 O O . GLN A 1 174 ? -74.142 -2.360 -23.905 1.00 34.69 174 GLN A O 1
ATOM 1351 N N . GLN A 1 175 ? -76.304 -2.672 -23.289 1.00 31.58 175 GLN A N 1
ATOM 1352 C CA . GLN A 1 175 ? -76.715 -4.056 -23.591 1.00 31.58 175 GLN A CA 1
ATOM 1353 C C . GLN A 1 175 ? -75.655 -5.146 -23.840 1.00 31.58 175 GLN A C 1
ATOM 1355 O O . GLN A 1 175 ? -74.855 -5.051 -24.761 1.00 31.58 175 GLN A O 1
ATOM 1360 N N . GLY A 1 176 ? -75.827 -6.298 -23.175 1.00 31.98 176 GLY A N 1
ATOM 1361 C CA . GLY A 1 176 ? -75.399 -7.572 -23.765 1.00 31.98 176 GLY A CA 1
ATOM 1362 C C . GLY A 1 176 ? -75.119 -8.713 -22.793 1.00 31.98 176 GLY A C 1
ATOM 1363 O O . GLY A 1 176 ? -74.034 -8.813 -22.243 1.00 31.98 176 GLY A O 1
ATOM 1364 N N . SER A 1 177 ? -76.118 -9.579 -22.643 1.00 33.38 177 SER A N 1
ATOM 1365 C CA . SER A 1 177 ? -76.146 -10.971 -22.169 1.00 33.38 177 SER A CA 1
ATOM 1366 C C . SER A 1 177 ? -74.859 -11.811 -22.275 1.00 33.38 177 SER A C 1
ATOM 1368 O O . SER A 1 177 ? -74.144 -11.709 -23.266 1.00 33.38 177 SER A O 1
ATOM 1370 N N . GLY A 1 178 ? -74.700 -12.815 -21.394 1.00 32.47 178 GLY A N 1
ATOM 1371 C CA . GLY A 1 178 ? -74.042 -14.065 -21.820 1.00 32.47 178 GLY A CA 1
ATOM 1372 C C . GLY A 1 178 ? -73.344 -14.941 -20.773 1.00 32.47 178 GLY A C 1
ATOM 1373 O O . GLY A 1 178 ? -72.155 -14.791 -20.559 1.00 32.47 178 GLY A O 1
ATOM 1374 N N . TYR A 1 179 ? -74.100 -15.877 -20.189 1.00 32.44 179 TYR A N 1
ATOM 1375 C CA . TYR A 1 179 ? -73.796 -17.284 -19.843 1.00 32.44 179 TYR A CA 1
ATOM 1376 C C . TYR A 1 179 ? -72.363 -17.820 -19.589 1.00 32.44 179 TYR A C 1
ATOM 1378 O O . TYR A 1 179 ? -71.481 -17.711 -20.428 1.00 32.44 179 TYR A O 1
ATOM 1386 N N . GLY A 1 180 ? -72.280 -18.666 -18.542 1.00 35.28 180 GLY A N 1
ATOM 1387 C CA . GLY A 1 180 ? -71.479 -19.910 -18.481 1.00 35.28 180 GLY A CA 1
ATOM 1388 C C . GLY A 1 180 ? -70.063 -19.721 -17.924 1.00 35.28 180 GLY A C 1
ATOM 1389 O O . GLY A 1 180 ? -69.274 -18.993 -18.493 1.00 35.28 180 GLY A O 1
ATOM 1390 N N . GLY A 1 181 ? -69.635 -20.289 -16.795 1.00 34.72 181 GLY A N 1
ATOM 1391 C CA . GLY A 1 181 ? -69.896 -21.623 -16.267 1.00 34.72 181 GLY A CA 1
ATOM 1392 C C . GLY A 1 181 ? -68.835 -22.593 -16.793 1.00 34.72 181 GLY A C 1
ATOM 1393 O O . GLY A 1 181 ? -68.987 -23.046 -17.918 1.00 34.72 181 GLY A O 1
ATOM 1394 N N . HIS A 1 182 ? -67.802 -22.910 -16.001 1.00 38.56 182 HIS A N 1
ATOM 1395 C CA . HIS A 1 182 ? -67.344 -24.283 -15.722 1.00 38.56 182 HIS A CA 1
ATOM 1396 C C . HIS A 1 182 ? -66.147 -24.302 -14.762 1.00 38.56 182 HIS A C 1
ATOM 1398 O O . HIS A 1 182 ? -65.083 -23.742 -15.008 1.00 38.56 182 HIS A O 1
ATOM 1404 N N . SER A 1 183 ? -66.379 -24.994 -13.656 1.00 39.94 183 SER A N 1
ATOM 1405 C CA . SER A 1 183 ? -65.422 -25.541 -12.708 1.00 39.94 183 SER A CA 1
ATOM 1406 C C . SER A 1 183 ? -64.984 -26.941 -13.147 1.00 39.94 183 SER A C 1
ATOM 1408 O O . SER A 1 183 ? -65.844 -27.755 -13.471 1.00 39.94 183 SER A O 1
ATOM 1410 N N . SER A 1 184 ? -63.690 -27.234 -13.044 1.00 44.66 184 SER A N 1
ATOM 1411 C CA . SER A 1 184 ? -63.097 -28.572 -12.830 1.00 44.66 184 SER A CA 1
ATOM 1412 C C . SER A 1 184 ? -61.583 -28.346 -12.695 1.00 44.66 184 SER A C 1
ATOM 1414 O O . SER A 1 184 ? -60.987 -27.801 -13.617 1.00 44.66 184 SER A O 1
ATOM 1416 N N . SER A 1 185 ? -60.911 -28.460 -11.546 1.00 39.62 185 SER A N 1
ATOM 1417 C CA . SER A 1 185 ? -60.671 -29.604 -10.648 1.00 39.62 185 SER A CA 1
ATOM 1418 C C . SER A 1 185 ? -60.036 -30.831 -11.310 1.00 39.62 185 SER A C 1
ATOM 1420 O O . SER A 1 185 ? -60.661 -31.433 -12.180 1.00 39.62 185 SER A O 1
ATOM 1422 N N . SER A 1 186 ? -58.911 -31.255 -10.711 1.00 37.06 186 SER A N 1
ATOM 1423 C CA . SER A 1 186 ? -58.275 -32.586 -10.768 1.00 37.06 186 SER A CA 1
ATOM 1424 C C . SER A 1 186 ? -57.548 -32.945 -12.067 1.00 37.06 186 SER A C 1
ATOM 1426 O O . SER A 1 186 ? -57.983 -32.561 -13.140 1.00 37.06 186 SER A O 1
ATOM 1428 N N . SER A 1 187 ? -56.502 -33.763 -12.101 1.00 41.53 187 SER A N 1
ATOM 1429 C CA . SER A 1 187 ? -55.454 -34.271 -11.196 1.00 41.53 187 SER A CA 1
ATOM 1430 C C . SER A 1 187 ? -54.713 -35.313 -12.051 1.00 41.53 187 SER A C 1
ATOM 1432 O O . SER A 1 187 ? -55.339 -35.909 -12.923 1.00 41.53 187 SER A O 1
ATOM 1434 N N . ASP A 1 188 ? -53.434 -35.537 -11.762 1.00 37.88 188 ASP A N 1
ATOM 1435 C CA . ASP A 1 188 ? -52.651 -36.745 -12.074 1.00 37.88 188 ASP A CA 1
ATOM 1436 C C . ASP A 1 188 ? -52.483 -37.177 -13.546 1.00 37.88 188 ASP A C 1
ATOM 1438 O O . ASP A 1 188 ? -53.421 -37.602 -14.214 1.00 37.88 188 ASP A O 1
ATOM 1442 N N . TYR A 1 189 ? -51.236 -37.132 -14.024 1.00 43.03 189 TYR A N 1
ATOM 1443 C CA . TYR A 1 189 ? -50.379 -38.308 -14.260 1.00 43.03 189 TYR A CA 1
ATOM 1444 C C . TYR A 1 189 ? -48.914 -37.867 -14.362 1.00 43.03 189 TYR A C 1
ATOM 1446 O O . TYR A 1 189 ? -48.663 -36.778 -14.929 1.00 43.03 189 TYR A O 1
#

Sequence (189 aa):
MKHRAIGIVNKLYSSPSHKKKRTVYKASVHFRVEEIPDRPAVIDLFLCDVHVGDIAVLDDPYQGLHTATLPLNDAIDACNQRGITPGNYEDDMRVTIKTASGKDVPLSQITSMTMDIEDLTETPPTSNDDFPAITNRHLRPGHLKQYIKKLKQQIGGYGGGQQQGSEYDGGGQQQGSGYGGHSSSSSDY

pLDDT: mean 80.22, std 23.36, range [29.16, 98.12]

Foldseek 3Di:
DLLVVLLVCCVPPPDPVLQAKDKWKKKKKKFWLLLQPADFKKKWKAAPNHTQDIDTRHPPPNTDMDIDMTTCVVRQVVCVVVVNDDDASLERMEIWMAHPVRDTDAPVSGVRIWMKMKIWIWAHDPDSSDHTDIHDIDIDTGDYDYDDPDDPPPPPDDDDDDDDDDDDDDDDDDDDDDDDDDDDDDDDD

Solvent-accessible surface area (backbone atoms only — not comparable to full-atom values): 11661 Å² total; per-residue (Å²): 112,67,48,63,52,36,37,49,48,50,69,74,71,56,52,80,73,56,72,41,72,42,78,47,38,34,39,37,42,33,31,47,51,60,53,54,88,55,64,36,30,40,37,39,36,26,38,80,90,30,77,53,51,75,45,82,40,58,64,71,67,67,64,51,82,45,74,52,76,46,65,35,54,71,30,50,53,55,30,44,75,71,70,49,73,90,84,56,67,39,70,47,28,24,36,45,35,33,26,74,88,67,48,76,52,61,58,85,64,38,79,63,58,46,33,36,36,36,40,28,36,41,34,43,44,96,47,66,60,50,68,61,47,79,45,77,74,46,79,43,78,31,44,82,38,71,57,73,84,79,74,78,78,77,78,73,90,76,83,90,80,86,87,81,89,85,91,83,87,84,88,81,90,81,89,83,87,83,85,84,90,86,88,80,82,89,77,88,135